Protein AF-A0A951RG86-F1 (afdb_monomer_lite)

Secondary structure (DSSP, 8-state):
--GGGG---SHHHHHHHHHT-SSTTSTTHHHHHHHHHHHHHHHHHHHHHHHHHHHHHHHHHHHHHHHTSHHHHHS-HHHHHHHHHHHHHHHHHHHH---HHHHHHHHHHHHHHHHHHHHHHHHHTSPP------S------PPPPPEEEEGGG-------SS--SHHHHHHHHHHHHHHHHHHHHTTEEEE-

Structure (mmCIF, N/CA/C/O backbone):
data_AF-A0A951RG86-F1
#
_entry.id   AF-A0A951RG86-F1
#
loop_
_atom_site.group_PDB
_atom_site.id
_atom_site.type_symbol
_atom_site.label_atom_id
_atom_site.label_alt_id
_atom_site.label_comp_id
_atom_site.label_asym_id
_atom_site.label_entity_id
_atom_site.label_seq_id
_atom_site.pdbx_PDB_ins_code
_atom_site.Cartn_x
_atom_site.Cartn_y
_atom_site.Cartn_z
_atom_site.occupancy
_atom_site.B_iso_or_equiv
_atom_site.auth_seq_id
_atom_site.auth_comp_id
_atom_site.auth_asym_id
_atom_site.auth_atom_id
_atom_site.pdbx_PDB_model_num
ATOM 1 N N . GLN A 1 1 ? 9.372 -12.843 -9.596 1.00 61.00 1 GLN A N 1
ATOM 2 C CA . GLN A 1 1 ? 8.905 -11.993 -10.709 1.00 61.00 1 GLN A CA 1
ATOM 3 C C . GLN A 1 1 ? 10.055 -11.119 -11.160 1.00 61.00 1 GLN A C 1
ATOM 5 O O . GLN A 1 1 ? 10.838 -10.700 -10.307 1.00 61.00 1 GLN A O 1
ATOM 10 N N . SER A 1 2 ? 10.208 -10.929 -12.469 1.00 86.31 2 SER A N 1
ATOM 11 C CA . SER A 1 2 ? 11.299 -10.129 -13.030 1.00 86.31 2 SER A CA 1
ATOM 12 C C . SER A 1 2 ? 10.926 -8.648 -13.036 1.00 86.31 2 SER A C 1
ATOM 14 O O . SER A 1 2 ? 9.793 -8.303 -13.353 1.00 86.31 2 SER A O 1
ATOM 16 N N . ASN A 1 3 ? 11.877 -7.754 -12.748 1.00 89.69 3 ASN A N 1
ATOM 17 C CA . ASN A 1 3 ? 11.640 -6.312 -12.897 1.00 89.69 3 ASN A CA 1
ATOM 18 C C . ASN A 1 3 ? 11.375 -5.907 -14.350 1.00 89.69 3 ASN A C 1
ATOM 20 O O . ASN A 1 3 ? 10.713 -4.907 -14.602 1.00 89.69 3 ASN A O 1
ATOM 24 N N . LEU A 1 4 ? 11.880 -6.705 -15.290 1.00 86.94 4 LEU A N 1
ATOM 25 C CA . LEU A 1 4 ? 11.766 -6.460 -16.722 1.00 86.94 4 LEU A CA 1
ATOM 26 C C . LEU A 1 4 ? 10.311 -6.502 -17.209 1.00 86.94 4 LEU A C 1
ATOM 28 O O . LEU A 1 4 ? 9.999 -5.891 -18.220 1.00 86.94 4 LEU A O 1
ATOM 32 N N . GLU A 1 5 ? 9.412 -7.166 -16.474 1.00 87.50 5 GLU A N 1
ATOM 33 C CA . GLU A 1 5 ? 7.970 -7.193 -16.765 1.00 87.50 5 GLU A CA 1
ATOM 34 C C . GLU A 1 5 ? 7.300 -5.817 -16.578 1.00 87.50 5 GLU A C 1
ATOM 36 O O . GLU A 1 5 ? 6.198 -5.597 -17.074 1.00 87.50 5 GLU A O 1
ATOM 41 N N . TYR A 1 6 ? 7.951 -4.893 -15.862 1.00 85.75 6 TYR A N 1
ATOM 42 C CA . TYR A 1 6 ? 7.412 -3.568 -15.542 1.00 85.75 6 TYR A CA 1
ATOM 43 C C . TYR A 1 6 ? 7.962 -2.446 -16.425 1.00 85.75 6 TYR A C 1
ATOM 45 O O . TYR A 1 6 ? 7.511 -1.310 -16.292 1.00 85.75 6 TYR A O 1
ATOM 53 N N . VAL A 1 7 ? 8.910 -2.746 -17.316 1.00 85.06 7 VAL A N 1
ATOM 54 C CA . VAL A 1 7 ? 9.490 -1.758 -18.230 1.00 85.06 7 VAL A CA 1
ATOM 55 C C . VAL A 1 7 ? 8.800 -1.854 -19.584 1.00 85.06 7 VAL A C 1
ATOM 57 O O . VAL A 1 7 ? 8.705 -2.931 -20.170 1.00 85.06 7 VAL A O 1
ATOM 60 N N . GLN A 1 8 ? 8.298 -0.724 -20.079 1.00 71.00 8 GLN A N 1
ATOM 61 C CA . GLN A 1 8 ? 7.670 -0.624 -21.395 1.00 71.00 8 GLN A CA 1
ATOM 62 C C . GLN A 1 8 ? 8.699 -0.076 -22.381 1.00 71.00 8 GLN A C 1
ATOM 64 O O . GLN A 1 8 ? 8.874 1.134 -22.486 1.00 71.00 8 GLN A O 1
ATOM 69 N N . GLY A 1 9 ? 9.398 -0.975 -23.069 1.00 73.44 9 GLY A N 1
ATOM 70 C CA . GLY A 1 9 ? 10.524 -0.599 -23.911 1.00 73.44 9 GLY A CA 1
ATOM 71 C C . GLY A 1 9 ? 10.857 -1.628 -24.990 1.00 73.44 9 GLY A C 1
ATOM 72 O O . GLY A 1 9 ? 10.585 -2.823 -24.848 1.00 73.44 9 GLY A O 1
ATOM 73 N N . GLU A 1 10 ? 11.446 -1.157 -26.090 1.00 79.31 10 GLU A N 1
ATOM 74 C CA . GLU A 1 10 ? 11.949 -2.008 -27.179 1.00 79.31 10 GLU A CA 1
ATOM 75 C C . GLU A 1 10 ? 13.354 -2.559 -26.861 1.00 79.31 10 GLU A C 1
ATOM 77 O O . GLU A 1 10 ? 13.852 -3.438 -27.556 1.00 79.31 10 GLU A O 1
ATOM 82 N N . GLU A 1 11 ? 13.993 -2.096 -25.785 1.00 82.88 11 GLU A N 1
ATOM 83 C CA . GLU A 1 11 ? 15.340 -2.471 -25.344 1.00 82.88 11 GLU A CA 1
ATOM 84 C C . GLU A 1 11 ? 15.449 -3.983 -25.131 1.00 82.88 11 GLU A C 1
ATOM 86 O O . GLU A 1 11 ? 16.425 -4.606 -25.547 1.00 82.88 11 GLU A O 1
ATOM 91 N N . LEU A 1 12 ? 14.412 -4.600 -24.556 1.00 83.12 12 LEU A N 1
ATOM 92 C CA . LEU A 1 12 ? 14.344 -6.053 -24.400 1.00 83.12 12 LEU A CA 1
ATOM 93 C C . LEU A 1 12 ? 14.317 -6.780 -25.746 1.00 83.12 12 LEU A C 1
ATOM 95 O O . LEU A 1 12 ? 14.944 -7.831 -25.875 1.00 83.12 12 LEU A O 1
ATOM 99 N N . LYS A 1 13 ? 13.634 -6.223 -26.751 1.00 84.00 13 LYS A N 1
ATOM 100 C CA . LYS A 1 13 ? 13.609 -6.793 -28.102 1.00 84.00 13 LYS A CA 1
ATOM 101 C C . LYS A 1 13 ? 14.970 -6.647 -28.773 1.00 84.00 13 LYS A C 1
ATOM 103 O O . LYS A 1 13 ? 15.469 -7.635 -29.293 1.00 84.00 13 LYS A O 1
ATOM 108 N N . ILE A 1 14 ? 15.621 -5.486 -28.659 1.00 83.25 14 ILE A N 1
ATOM 109 C CA . ILE A 1 14 ? 16.984 -5.262 -29.177 1.00 83.25 14 ILE A CA 1
ATOM 110 C C . ILE A 1 14 ? 17.962 -6.286 -28.578 1.00 83.25 14 ILE A C 1
ATOM 112 O O . ILE A 1 14 ? 18.751 -6.900 -29.295 1.00 83.25 14 ILE A O 1
ATOM 116 N N . LEU A 1 15 ? 17.888 -6.531 -27.266 1.00 85.56 15 LEU A N 1
ATOM 117 C CA . LEU A 1 15 ? 18.735 -7.523 -26.599 1.00 85.56 15 LEU A CA 1
ATOM 118 C C . LEU A 1 15 ? 18.416 -8.965 -27.036 1.00 85.56 15 LEU A C 1
ATOM 120 O O . LEU A 1 15 ? 19.336 -9.766 -27.223 1.00 85.56 15 LEU A O 1
ATOM 124 N N . GLN A 1 16 ? 17.139 -9.301 -27.244 1.00 85.25 16 GLN A N 1
ATOM 125 C CA . GLN A 1 16 ? 16.724 -10.606 -27.777 1.00 85.25 16 GLN A CA 1
ATOM 126 C C . GLN A 1 16 ? 17.180 -10.816 -29.228 1.00 85.25 16 GLN A C 1
ATOM 128 O O . GLN A 1 16 ? 17.627 -11.908 -29.582 1.00 85.25 16 GLN A O 1
ATOM 133 N N . GLU A 1 17 ? 17.106 -9.786 -30.068 1.00 86.19 17 GLU A N 1
ATOM 134 C CA . GLU A 1 17 ? 17.572 -9.822 -31.457 1.00 86.19 17 GLU A CA 1
ATOM 135 C C . GLU A 1 17 ? 19.081 -10.061 -31.533 1.00 86.19 17 GLU A C 1
ATOM 137 O O . GLU A 1 17 ? 19.531 -10.900 -32.312 1.00 86.19 17 GLU A O 1
ATOM 142 N N . VAL A 1 18 ? 19.861 -9.401 -30.671 1.00 87.94 18 VAL A N 1
ATOM 143 C CA . VAL A 1 18 ? 21.318 -9.592 -30.580 1.00 87.94 18 VAL A CA 1
ATOM 144 C C . VAL A 1 18 ? 21.665 -11.015 -30.138 1.00 87.94 18 VAL A C 1
ATOM 146 O O . VAL A 1 18 ? 22.561 -11.625 -30.719 1.00 87.94 18 VAL A O 1
ATOM 149 N N . TYR A 1 19 ? 20.947 -11.564 -29.152 1.00 85.75 19 TYR A N 1
ATOM 150 C CA . TYR A 1 19 ? 21.149 -12.938 -28.676 1.00 85.75 19 TYR A CA 1
ATOM 151 C C . TYR A 1 19 ? 20.902 -13.983 -29.775 1.00 85.75 19 TYR A C 1
ATOM 153 O O . TYR A 1 19 ? 21.623 -14.975 -29.864 1.00 85.75 19 TYR A O 1
ATOM 161 N N . ASN A 1 20 ? 19.917 -13.735 -30.641 1.00 88.75 20 ASN A N 1
ATOM 162 C CA . ASN A 1 20 ? 19.557 -14.621 -31.749 1.00 88.75 20 ASN A CA 1
ATOM 163 C C . ASN A 1 20 ? 20.353 -14.348 -33.042 1.00 88.75 20 ASN A C 1
ATOM 165 O O . ASN A 1 20 ? 20.178 -15.061 -34.033 1.00 88.75 20 ASN A O 1
ATOM 169 N N . HIS A 1 21 ? 21.215 -13.324 -33.071 1.00 87.50 21 HIS A N 1
ATOM 170 C CA . HIS A 1 21 ? 21.919 -12.923 -34.285 1.00 87.50 21 HIS A CA 1
ATOM 171 C C . HIS A 1 21 ? 23.086 -13.883 -34.604 1.00 87.50 21 HIS A C 1
ATOM 173 O O . HIS A 1 21 ? 23.929 -14.130 -33.744 1.00 87.50 21 HIS A O 1
ATOM 179 N N . PRO A 1 22 ? 23.235 -14.379 -35.851 1.00 84.94 22 PRO A N 1
ATOM 180 C CA . PRO A 1 22 ? 24.278 -15.352 -36.208 1.00 84.94 22 PRO A CA 1
ATOM 181 C C . PRO A 1 22 ? 25.705 -14.775 -36.204 1.00 84.94 22 PRO A C 1
ATOM 183 O O . PRO A 1 22 ? 26.681 -15.524 -36.167 1.00 84.94 22 PRO A O 1
ATOM 186 N N . LYS A 1 23 ? 25.851 -13.445 -36.269 1.00 87.69 23 LYS A N 1
ATOM 187 C CA . LYS A 1 23 ? 27.138 -12.727 -36.180 1.00 87.69 23 LYS A CA 1
ATOM 188 C C . LYS A 1 23 ? 27.004 -11.518 -35.250 1.00 87.69 23 LYS A C 1
ATOM 190 O O . LYS A 1 23 ? 26.956 -10.391 -35.730 1.00 87.69 23 LYS A O 1
ATOM 195 N N . PRO A 1 24 ? 26.854 -11.705 -33.932 1.00 81.56 24 PRO A N 1
ATOM 196 C CA . PRO A 1 24 ? 26.487 -10.609 -33.033 1.00 81.56 24 PRO A CA 1
ATOM 197 C C . PRO A 1 24 ? 27.572 -9.523 -32.964 1.00 81.56 24 PRO A C 1
ATOM 199 O O . PRO A 1 24 ? 27.259 -8.365 -32.740 1.00 81.56 24 PRO A O 1
ATOM 202 N N . TYR A 1 25 ? 28.831 -9.865 -33.257 1.00 84.00 25 TYR A N 1
ATOM 203 C CA . TYR A 1 25 ? 29.978 -8.948 -33.260 1.00 84.00 25 TYR A CA 1
ATOM 204 C C . TYR A 1 25 ? 30.167 -8.136 -34.552 1.00 84.00 25 TYR A C 1
ATOM 206 O O . TYR A 1 25 ? 31.143 -7.396 -34.663 1.00 84.00 25 TYR A O 1
ATOM 214 N N . SER A 1 26 ? 29.293 -8.277 -35.553 1.00 84.06 26 SER A N 1
ATOM 215 C CA . SER A 1 26 ? 29.429 -7.516 -36.800 1.00 84.06 26 SER A CA 1
ATOM 216 C C . SER A 1 26 ? 28.787 -6.134 -36.705 1.00 84.06 26 SER A C 1
ATOM 218 O O . SER A 1 26 ? 27.651 -6.005 -36.253 1.00 84.06 26 SER A O 1
ATOM 220 N N . GLY A 1 27 ? 29.470 -5.112 -37.223 1.00 86.88 27 GLY A N 1
ATOM 221 C CA . GLY A 1 27 ? 28.906 -3.768 -37.348 1.00 86.88 27 GLY A CA 1
ATOM 222 C C . GLY A 1 27 ? 28.624 -3.114 -35.995 1.00 86.88 27 GLY A C 1
ATOM 223 O O . GLY A 1 27 ? 29.455 -3.159 -35.091 1.00 86.88 27 GLY A O 1
ATOM 224 N N . THR A 1 28 ? 27.459 -2.478 -35.863 1.00 86.75 28 THR A N 1
ATOM 225 C CA . THR A 1 28 ? 27.070 -1.723 -34.660 1.00 86.75 28 THR A CA 1
ATOM 226 C C . THR A 1 28 ? 26.276 -2.547 -33.648 1.00 86.75 28 THR A C 1
ATOM 228 O O . THR A 1 28 ? 25.981 -2.038 -32.574 1.00 86.75 28 THR A O 1
ATOM 231 N N . ILE A 1 29 ? 25.999 -3.825 -33.931 1.00 87.19 29 ILE A N 1
ATOM 232 C CA . ILE A 1 29 ? 25.076 -4.678 -33.163 1.00 87.19 29 ILE A CA 1
ATOM 233 C C . ILE A 1 29 ? 25.428 -4.714 -31.666 1.00 87.19 29 ILE A C 1
ATOM 235 O O . ILE A 1 29 ? 24.584 -4.394 -30.837 1.00 87.19 29 ILE A O 1
ATOM 239 N N . ILE A 1 30 ? 26.681 -5.015 -31.294 1.00 88.50 30 ILE A N 1
ATOM 240 C CA . ILE A 1 30 ? 27.108 -5.012 -29.876 1.00 88.50 30 ILE A CA 1
ATOM 241 C C . ILE A 1 30 ? 27.048 -3.617 -29.246 1.00 88.50 30 ILE A C 1
ATOM 243 O O . ILE A 1 30 ? 26.738 -3.485 -28.064 1.00 88.50 30 ILE A O 1
ATOM 247 N N . ARG A 1 31 ? 27.365 -2.566 -30.008 1.00 89.25 31 ARG A N 1
ATOM 248 C CA . ARG A 1 31 ? 27.340 -1.190 -29.498 1.00 89.25 31 ARG A CA 1
ATOM 249 C C . ARG A 1 31 ? 25.907 -0.762 -29.184 1.00 89.25 31 ARG A C 1
ATOM 251 O O . ARG A 1 31 ? 25.667 -0.185 -28.129 1.00 89.25 31 ARG A O 1
ATOM 258 N N . ASP A 1 32 ? 24.980 -1.072 -30.080 1.00 88.12 32 ASP A N 1
ATOM 259 C CA . ASP A 1 32 ? 23.570 -0.728 -29.939 1.00 88.12 32 ASP A CA 1
ATOM 260 C C . ASP A 1 32 ? 22.919 -1.601 -28.843 1.00 88.12 32 ASP A C 1
ATOM 262 O O . ASP A 1 32 ? 22.154 -1.092 -28.027 1.00 88.12 32 ASP A O 1
ATOM 266 N N . ALA A 1 33 ? 23.333 -2.871 -28.711 1.00 88.81 33 ALA A N 1
ATOM 267 C CA . ALA A 1 33 ? 22.971 -3.737 -27.584 1.00 88.81 33 ALA A CA 1
ATOM 268 C C . ALA A 1 33 ? 23.439 -3.175 -26.235 1.00 88.81 33 ALA A C 1
ATOM 270 O O . ALA A 1 33 ? 22.683 -3.182 -25.267 1.00 88.81 33 ALA A O 1
ATOM 271 N N . LYS A 1 34 ? 24.674 -2.661 -26.164 1.00 90.06 34 LYS A N 1
ATOM 272 C CA . LYS A 1 34 ? 25.191 -2.015 -24.954 1.00 90.06 34 LYS A CA 1
ATOM 273 C C . LYS A 1 34 ? 24.368 -0.780 -24.595 1.00 90.06 34 LYS A C 1
ATOM 275 O O . LYS A 1 34 ? 23.964 -0.646 -23.449 1.00 90.06 34 LYS A O 1
ATOM 280 N N . ALA A 1 35 ? 24.071 0.075 -25.572 1.00 91.31 35 ALA A N 1
ATOM 281 C CA . ALA A 1 35 ? 23.229 1.245 -25.344 1.00 91.31 35 ALA A CA 1
ATOM 282 C C . ALA A 1 35 ? 21.820 0.857 -24.854 1.00 91.31 35 ALA A C 1
ATOM 284 O O . ALA A 1 35 ? 21.296 1.489 -23.939 1.00 91.31 35 ALA A O 1
ATOM 285 N N . ALA A 1 36 ? 21.227 -0.203 -25.416 1.00 89.94 36 ALA A N 1
ATOM 286 C CA . ALA A 1 36 ? 19.941 -0.734 -24.967 1.00 89.94 36 ALA A CA 1
ATOM 287 C C . ALA A 1 36 ? 20.009 -1.302 -23.538 1.00 89.94 36 ALA A C 1
ATOM 289 O O . ALA A 1 36 ? 19.104 -1.055 -22.746 1.00 89.94 36 ALA A O 1
ATOM 290 N N . MET A 1 37 ? 21.085 -2.013 -23.183 1.00 90.44 37 MET A N 1
ATOM 291 C CA . MET A 1 37 ? 21.311 -2.517 -21.825 1.00 90.44 37 MET A CA 1
ATOM 292 C C . MET A 1 37 ? 21.461 -1.376 -20.813 1.00 90.44 37 MET A C 1
ATOM 294 O O . MET A 1 37 ? 20.776 -1.393 -19.795 1.00 90.44 37 MET A O 1
ATOM 298 N N . ASP A 1 38 ? 22.304 -0.382 -21.108 1.00 92.50 38 ASP A N 1
ATOM 299 C CA . ASP A 1 38 ? 22.541 0.772 -20.231 1.00 92.50 38 ASP A CA 1
ATOM 300 C C . ASP A 1 38 ? 21.233 1.559 -20.004 1.00 92.50 38 ASP A C 1
ATOM 302 O O . ASP A 1 38 ? 20.917 1.968 -18.883 1.00 92.50 38 ASP A O 1
ATOM 306 N N . LYS A 1 39 ? 20.426 1.729 -21.062 1.00 91.81 39 LYS A N 1
ATOM 307 C CA . LYS A 1 39 ? 19.115 2.382 -20.976 1.00 91.81 39 LYS A CA 1
ATOM 308 C C . LYS A 1 39 ? 18.127 1.574 -20.130 1.00 91.81 39 LYS A C 1
ATOM 310 O O . LYS A 1 39 ? 17.521 2.130 -19.217 1.00 91.81 39 LYS A O 1
ATOM 315 N N . LEU A 1 40 ? 18.007 0.273 -20.392 1.00 91.50 40 LEU A N 1
ATOM 316 C CA . LEU A 1 40 ? 17.125 -0.624 -19.647 1.00 91.50 40 LEU A CA 1
ATOM 317 C C . LEU A 1 40 ? 17.498 -0.677 -18.159 1.00 91.50 40 LEU A C 1
ATOM 319 O O . LEU A 1 40 ? 16.619 -0.648 -17.302 1.00 91.50 40 LEU A O 1
ATOM 323 N N . GLU A 1 41 ? 18.792 -0.723 -17.836 1.00 91.44 41 GLU A N 1
ATOM 324 C CA . GLU A 1 41 ? 19.270 -0.661 -16.454 1.00 91.44 41 GLU A CA 1
ATOM 325 C C . GLU A 1 41 ? 18.831 0.641 -15.780 1.00 91.44 41 GLU A C 1
ATOM 327 O O . GLU A 1 41 ? 18.265 0.608 -14.684 1.00 91.44 41 GLU A O 1
ATOM 332 N N . SER A 1 42 ? 19.020 1.780 -16.452 1.00 93.31 42 SER A N 1
ATOM 333 C CA . SER A 1 42 ? 18.609 3.077 -15.917 1.00 93.31 42 SER A CA 1
ATOM 334 C C . SER A 1 42 ? 17.097 3.170 -15.688 1.00 93.31 42 SER A C 1
ATOM 336 O O . SER A 1 42 ? 16.677 3.731 -14.675 1.00 93.31 42 SER A O 1
ATOM 338 N N . GLU A 1 43 ? 16.277 2.637 -16.595 1.00 93.00 43 GLU A N 1
ATOM 339 C CA . GLU A 1 43 ? 14.815 2.627 -16.462 1.00 93.00 43 GLU A CA 1
ATOM 340 C C . GLU A 1 43 ? 14.355 1.731 -15.309 1.00 93.00 43 GLU A C 1
ATOM 342 O O . GLU A 1 43 ? 13.542 2.150 -14.483 1.00 93.00 43 GLU A O 1
ATOM 347 N N . VAL A 1 44 ? 14.916 0.521 -15.198 1.00 93.88 44 VAL A N 1
ATOM 348 C CA . VAL A 1 44 ? 14.614 -0.396 -14.090 1.00 93.88 44 VAL A CA 1
ATOM 349 C C . VAL A 1 44 ? 14.979 0.238 -12.750 1.00 93.88 44 VAL A C 1
ATOM 351 O O . VAL A 1 44 ? 14.181 0.183 -11.815 1.00 93.88 44 VAL A O 1
ATOM 354 N N . LEU A 1 45 ? 16.167 0.839 -12.638 1.00 94.88 45 LEU A N 1
ATOM 355 C CA . LEU A 1 45 ? 16.601 1.502 -11.407 1.00 94.88 45 LEU A CA 1
ATOM 356 C C . LEU A 1 45 ? 15.703 2.695 -11.062 1.00 94.88 45 LEU A C 1
ATOM 358 O O . LEU A 1 45 ? 15.314 2.832 -9.903 1.00 94.88 45 LEU A O 1
ATOM 362 N N . GLY A 1 46 ? 15.323 3.504 -12.054 1.00 95.25 46 GLY A N 1
ATOM 363 C CA . GLY A 1 46 ? 14.388 4.614 -11.865 1.00 95.25 46 GLY A CA 1
ATOM 364 C C . GLY A 1 46 ? 13.039 4.153 -11.310 1.00 95.25 46 GLY A C 1
ATOM 365 O O . GLY A 1 46 ? 12.582 4.674 -10.295 1.00 95.25 46 GLY A O 1
ATOM 366 N N . LEU A 1 47 ? 12.448 3.115 -11.910 1.00 95.62 47 LEU A N 1
ATOM 367 C CA . LEU A 1 47 ? 11.176 2.543 -11.456 1.00 95.62 47 LEU A CA 1
ATOM 368 C C . LEU A 1 47 ? 11.265 1.929 -10.053 1.00 95.62 47 LEU A C 1
ATOM 370 O O . LEU A 1 47 ? 10.318 2.029 -9.274 1.00 95.62 47 LEU A O 1
ATOM 374 N N . ILE A 1 48 ? 12.389 1.293 -9.705 1.00 96.31 48 ILE A N 1
ATOM 375 C CA . ILE A 1 48 ? 12.606 0.778 -8.345 1.00 96.31 48 ILE A CA 1
ATOM 376 C C . ILE A 1 48 ? 12.575 1.926 -7.333 1.00 96.31 48 ILE A C 1
ATOM 378 O O . ILE A 1 48 ? 11.911 1.803 -6.304 1.00 96.31 48 ILE A O 1
ATOM 382 N N . GLU A 1 49 ? 13.286 3.021 -7.600 1.00 97.62 49 GLU A N 1
ATOM 383 C CA . GLU A 1 49 ? 13.347 4.158 -6.679 1.00 97.62 49 GLU A CA 1
ATOM 384 C C . GLU A 1 49 ? 12.005 4.896 -6.579 1.00 97.62 49 GLU A C 1
ATOM 386 O O . GLU A 1 49 ? 11.594 5.261 -5.476 1.00 97.62 49 GLU A O 1
ATOM 391 N N . GLU A 1 50 ? 11.267 5.027 -7.684 1.00 97.06 50 GLU A N 1
ATOM 392 C CA . GLU A 1 50 ? 9.901 5.562 -7.674 1.00 97.06 50 GLU A CA 1
ATOM 393 C C . GLU A 1 50 ? 8.966 4.705 -6.808 1.00 97.06 50 GLU A C 1
ATOM 395 O O . GLU A 1 50 ? 8.295 5.213 -5.906 1.00 97.06 50 GLU A O 1
ATOM 400 N N . GLU A 1 51 ? 8.952 3.386 -7.011 1.00 97.56 51 GLU A N 1
ATOM 401 C CA . GLU A 1 51 ? 8.091 2.497 -6.226 1.00 97.56 51 GLU A CA 1
ATOM 402 C C . GLU A 1 51 ? 8.481 2.475 -4.747 1.00 97.56 51 GLU A C 1
ATOM 404 O O . GLU A 1 51 ? 7.600 2.413 -3.883 1.00 97.56 51 GLU A O 1
ATOM 409 N N . LYS A 1 52 ? 9.781 2.568 -4.427 1.00 98.25 52 LYS A N 1
ATOM 410 C CA . LYS A 1 52 ? 10.237 2.729 -3.039 1.00 98.25 52 LYS A CA 1
ATOM 411 C C . LYS A 1 52 ? 9.691 4.011 -2.433 1.00 98.25 52 LYS A C 1
ATOM 413 O O . LYS A 1 52 ? 9.173 3.954 -1.320 1.00 98.25 52 LYS A O 1
ATOM 418 N N . ALA A 1 53 ? 9.788 5.136 -3.141 1.00 98.31 53 ALA A N 1
ATOM 419 C CA . ALA A 1 53 ? 9.285 6.417 -2.658 1.00 98.31 53 ALA A CA 1
ATOM 420 C C . ALA A 1 53 ? 7.782 6.338 -2.354 1.00 98.31 53 ALA A C 1
ATOM 422 O O . ALA A 1 53 ? 7.371 6.653 -1.238 1.00 98.31 53 ALA A O 1
ATOM 423 N N . LEU A 1 54 ? 6.986 5.796 -3.283 1.00 97.94 54 LEU A N 1
ATOM 424 C CA . LEU A 1 54 ? 5.541 5.612 -3.104 1.00 97.94 54 LEU A CA 1
ATOM 425 C C . LEU A 1 54 ? 5.200 4.694 -1.919 1.00 97.94 54 LEU A C 1
ATOM 427 O O . LEU A 1 54 ? 4.258 4.952 -1.166 1.00 97.94 54 LEU A O 1
ATOM 431 N N . ALA A 1 55 ? 5.939 3.596 -1.744 1.00 98.06 55 ALA A N 1
ATOM 432 C CA . ALA A 1 55 ? 5.721 2.674 -0.633 1.00 98.06 55 ALA A CA 1
ATOM 433 C C . ALA A 1 55 ? 6.096 3.303 0.721 1.00 98.06 55 ALA A C 1
ATOM 435 O O . ALA A 1 55 ? 5.343 3.168 1.688 1.00 98.06 55 ALA A O 1
ATOM 436 N N . LEU A 1 56 ? 7.229 4.009 0.792 1.00 98.38 56 LEU A N 1
ATOM 437 C CA . LEU A 1 56 ? 7.683 4.697 2.002 1.00 98.38 56 LEU A CA 1
ATOM 438 C C . LEU A 1 56 ? 6.728 5.823 2.396 1.00 98.38 56 LEU A C 1
ATOM 440 O O . LEU A 1 56 ? 6.307 5.871 3.550 1.00 98.38 56 LEU A O 1
ATOM 444 N N . GLU A 1 57 ? 6.314 6.656 1.441 1.00 98.25 57 GLU A N 1
ATOM 445 C CA . GLU A 1 57 ? 5.326 7.712 1.666 1.00 98.25 57 GLU A CA 1
ATOM 446 C C . GLU A 1 57 ? 4.028 7.132 2.238 1.00 98.25 57 GLU A C 1
ATOM 448 O O . GLU A 1 57 ? 3.520 7.605 3.258 1.00 98.25 57 GLU A O 1
ATOM 453 N N . LYS A 1 58 ? 3.534 6.028 1.661 1.00 97.50 58 LYS A N 1
ATOM 454 C CA . LYS A 1 58 ? 2.322 5.363 2.150 1.00 97.50 58 LYS A CA 1
ATOM 455 C C . LYS A 1 58 ? 2.459 4.863 3.591 1.00 97.50 58 LYS A C 1
ATOM 457 O O . LYS A 1 58 ? 1.503 4.963 4.373 1.00 97.50 58 LYS A O 1
ATOM 462 N N . ILE A 1 59 ? 3.617 4.306 3.948 1.00 97.94 59 ILE A N 1
ATOM 463 C CA . ILE A 1 59 ? 3.910 3.853 5.313 1.00 97.94 59 ILE A CA 1
ATOM 464 C C . ILE A 1 59 ? 3.949 5.051 6.269 1.00 97.94 59 ILE A C 1
ATOM 466 O O . ILE A 1 59 ? 3.282 5.027 7.306 1.00 97.94 59 ILE A O 1
ATOM 470 N N . GLU A 1 60 ? 4.663 6.116 5.911 1.00 98.00 60 GLU A N 1
ATOM 471 C CA . GLU A 1 60 ? 4.798 7.321 6.732 1.00 98.00 60 GLU A CA 1
ATOM 472 C C . GLU A 1 60 ? 3.456 8.015 6.965 1.00 98.00 60 GLU A C 1
ATOM 474 O O . GLU A 1 60 ? 3.120 8.360 8.100 1.00 98.00 60 GLU A O 1
ATOM 479 N N . GLU A 1 61 ? 2.642 8.172 5.921 1.00 97.06 61 GLU A N 1
ATOM 480 C CA . GLU A 1 61 ? 1.277 8.681 6.040 1.00 97.06 61 GLU A CA 1
ATOM 481 C C . GLU A 1 61 ? 0.435 7.854 7.007 1.00 97.06 61 GLU A C 1
ATOM 483 O O . GLU A 1 61 ? -0.287 8.405 7.841 1.00 97.06 61 GLU A O 1
ATOM 488 N N . SER A 1 62 ? 0.538 6.530 6.913 1.00 95.62 62 SER A N 1
ATOM 489 C CA . SER A 1 62 ? -0.210 5.610 7.764 1.00 95.62 62 SER A CA 1
ATOM 490 C C . SER A 1 62 ? 0.229 5.717 9.225 1.00 95.62 62 SER A C 1
ATOM 492 O O . SER A 1 62 ? -0.617 5.786 10.118 1.00 95.62 62 SER A O 1
ATOM 494 N N . MET A 1 63 ? 1.536 5.836 9.478 1.00 96.69 63 MET A N 1
ATOM 495 C CA . MET A 1 63 ? 2.073 6.107 10.813 1.00 96.69 63 MET A CA 1
ATOM 496 C C . MET A 1 63 ? 1.616 7.465 11.350 1.00 96.69 63 MET A C 1
ATOM 498 O O . MET A 1 63 ? 1.247 7.557 12.520 1.00 96.69 63 MET A O 1
ATOM 502 N N . ARG A 1 64 ? 1.624 8.523 10.526 1.00 96.50 64 ARG A N 1
ATOM 503 C CA . ARG A 1 64 ? 1.139 9.858 10.923 1.00 96.50 64 ARG A CA 1
ATOM 504 C C . ARG A 1 64 ? -0.328 9.808 11.339 1.00 96.50 64 ARG A C 1
ATOM 506 O O . ARG A 1 64 ? -0.666 10.304 12.412 1.00 96.50 64 ARG A O 1
ATOM 513 N N . LYS A 1 65 ? -1.179 9.157 10.540 1.00 92.50 65 LYS A N 1
ATOM 514 C CA . LYS A 1 65 ? -2.601 8.963 10.866 1.00 92.50 65 LYS A CA 1
ATOM 515 C C . LYS A 1 65 ? -2.773 8.191 12.171 1.00 92.50 65 LYS A C 1
ATOM 517 O O . LYS A 1 65 ? -3.503 8.647 13.045 1.00 92.50 65 LYS A O 1
ATOM 522 N N . LEU A 1 66 ? -2.050 7.086 12.350 1.00 91.88 66 LEU A N 1
ATOM 523 C CA . LEU A 1 66 ? -2.111 6.290 13.577 1.00 91.88 66 LEU A CA 1
ATOM 524 C C . LEU A 1 66 ? -1.711 7.106 14.818 1.00 91.88 66 LEU A C 1
ATOM 526 O O . LEU A 1 66 ? -2.428 7.093 15.816 1.00 91.88 66 LEU A O 1
ATOM 530 N N . LYS A 1 67 ? -0.622 7.881 14.731 1.00 93.50 67 LYS A N 1
ATOM 531 C CA . LYS A 1 67 ? -0.150 8.771 15.807 1.00 93.50 67 LYS A CA 1
ATOM 532 C C . LYS A 1 67 ? -1.135 9.889 16.150 1.00 93.50 67 LYS A C 1
ATOM 534 O O . LYS A 1 67 ? -1.136 10.355 17.282 1.00 93.50 67 LYS A O 1
ATOM 539 N N . SER A 1 68 ? -1.947 10.325 15.187 1.00 91.62 68 SER A N 1
ATOM 540 C CA . SER A 1 68 ? -2.959 11.369 15.397 1.00 91.62 68 SER A CA 1
ATOM 541 C C . SER A 1 68 ? -4.212 10.884 16.134 1.00 91.62 68 SER A C 1
ATOM 543 O O . SER A 1 68 ? -5.049 11.701 16.510 1.00 91.62 68 SER A O 1
ATOM 545 N N .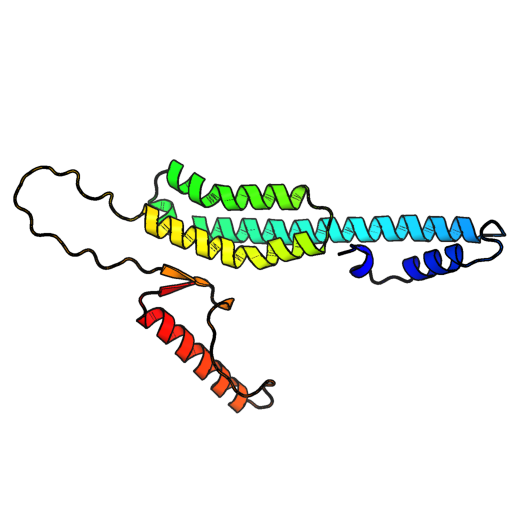 THR A 1 69 ? -4.357 9.572 16.356 1.00 87.94 69 THR A N 1
ATOM 546 C CA . THR A 1 69 ? -5.483 9.031 17.129 1.00 87.94 69 THR A CA 1
ATOM 547 C C . THR A 1 69 ? -5.335 9.361 18.614 1.00 87.94 69 THR A C 1
ATOM 549 O O . THR A 1 69 ? -4.237 9.307 19.173 1.00 87.94 69 THR A O 1
ATOM 552 N N . TYR A 1 70 ? -6.451 9.690 19.270 1.00 86.12 70 TYR A N 1
ATOM 553 C CA . TYR A 1 70 ? -6.462 10.004 20.700 1.00 86.12 70 TYR A CA 1
ATOM 554 C C . TYR A 1 70 ? -5.937 8.824 21.527 1.00 86.12 70 TYR A C 1
ATOM 556 O O . TYR A 1 70 ? -5.072 8.996 22.384 1.00 86.12 70 TYR A O 1
ATOM 564 N N . GLU A 1 71 ? -6.396 7.614 21.204 1.00 87.00 71 GLU A N 1
ATOM 565 C CA . GLU A 1 71 ? -5.974 6.356 21.814 1.00 87.00 71 GLU A CA 1
ATOM 566 C C . GLU A 1 71 ? -4.448 6.204 21.852 1.00 87.00 71 GLU A C 1
ATOM 568 O O . GLU A 1 71 ? -3.889 5.867 22.897 1.00 87.00 71 GLU A O 1
ATOM 573 N N . PHE A 1 72 ? -3.761 6.518 20.751 1.00 90.44 72 PHE A N 1
ATOM 574 C CA . PHE A 1 72 ? -2.306 6.425 20.672 1.00 90.44 72 PHE A CA 1
ATOM 575 C C . PHE A 1 72 ? -1.608 7.389 21.642 1.00 90.44 72 PHE A C 1
ATOM 577 O O . PHE A 1 72 ? -0.639 7.008 22.302 1.00 90.44 72 PHE A O 1
ATOM 584 N N . GLY A 1 73 ? -2.118 8.617 21.773 1.00 89.19 73 GLY A N 1
ATOM 585 C CA . GLY A 1 73 ? -1.578 9.630 22.685 1.00 89.19 73 GLY A CA 1
ATOM 586 C C . GLY A 1 73 ? -1.710 9.265 24.167 1.00 89.19 73 GLY A C 1
ATOM 587 O O . GLY A 1 73 ? -0.910 9.721 24.978 1.00 89.19 73 GLY A O 1
ATOM 588 N N . THR A 1 74 ? -2.676 8.413 24.521 1.00 89.50 74 THR A N 1
ATOM 589 C CA . THR A 1 74 ? -2.882 7.951 25.908 1.00 89.50 74 THR A CA 1
ATOM 590 C C . THR A 1 74 ? -1.979 6.787 26.321 1.00 89.50 74 THR A C 1
ATOM 592 O O . THR A 1 74 ? -1.881 6.471 27.507 1.00 89.50 74 THR A O 1
ATOM 595 N N . LEU A 1 75 ? -1.320 6.128 25.364 1.00 90.06 75 LEU A N 1
ATOM 596 C CA . LEU A 1 75 ? -0.442 4.994 25.638 1.00 90.06 75 LEU A CA 1
ATOM 597 C C . LEU A 1 75 ? 0.923 5.428 26.179 1.00 90.06 75 LEU A C 1
ATOM 599 O O . LEU A 1 75 ? 1.482 6.446 25.782 1.00 90.06 75 LEU A O 1
ATOM 603 N N . HIS A 1 76 ? 1.518 4.577 27.017 1.00 91.94 76 HIS A N 1
ATOM 604 C CA . HIS A 1 76 ? 2.915 4.720 27.426 1.00 91.94 76 HIS A CA 1
ATOM 605 C C . HIS A 1 76 ? 3.868 4.585 26.222 1.00 91.94 76 HIS A C 1
ATOM 607 O O . HIS A 1 76 ? 3.600 3.806 25.303 1.00 91.94 76 HIS A O 1
ATOM 613 N N . HIS A 1 77 ? 5.020 5.262 26.257 1.00 91.12 77 HIS A N 1
ATOM 614 C CA . HIS A 1 77 ? 5.998 5.268 25.160 1.00 91.12 77 HIS A CA 1
ATOM 615 C C . HIS A 1 77 ? 6.409 3.868 24.685 1.00 91.12 77 HIS A C 1
ATOM 617 O O . HIS A 1 77 ? 6.397 3.595 23.492 1.00 91.12 77 HIS A O 1
ATOM 623 N N . SER A 1 78 ? 6.655 2.928 25.599 1.00 91.75 78 SER A N 1
ATOM 624 C CA . SER A 1 78 ? 6.991 1.545 25.220 1.00 91.75 78 SER A CA 1
ATOM 625 C C . SER A 1 78 ? 5.879 0.831 24.433 1.00 91.75 78 SER A C 1
ATOM 627 O O . SER A 1 78 ? 6.165 -0.033 23.604 1.00 91.75 78 SER A O 1
ATOM 629 N N . SER A 1 79 ? 4.611 1.175 24.672 1.00 92.12 79 SER A N 1
ATOM 630 C CA . SER A 1 79 ? 3.466 0.672 23.905 1.00 92.12 79 SER A CA 1
ATOM 631 C C . SER A 1 79 ? 3.357 1.368 22.548 1.00 92.12 79 SER A C 1
ATOM 633 O O . SER A 1 79 ? 3.104 0.703 21.546 1.00 92.12 79 SER A O 1
ATOM 635 N N . GLN A 1 80 ? 3.617 2.677 22.496 1.00 93.50 80 GLN A N 1
ATOM 636 C CA . GLN A 1 80 ? 3.716 3.428 21.242 1.00 93.50 80 GLN A CA 1
ATOM 637 C C . GLN A 1 80 ? 4.819 2.852 20.337 1.00 93.50 80 GLN A C 1
ATOM 639 O O . GLN A 1 80 ? 4.570 2.577 19.165 1.00 93.50 80 GLN A O 1
ATOM 644 N N . ASP A 1 81 ? 6.001 2.564 20.883 1.00 94.81 81 ASP A N 1
ATOM 645 C CA . ASP A 1 81 ? 7.118 1.969 20.141 1.00 94.81 81 ASP A CA 1
ATOM 646 C C . ASP A 1 81 ? 6.782 0.574 19.609 1.00 94.81 81 ASP A C 1
ATOM 648 O O . ASP A 1 81 ? 7.103 0.248 18.464 1.00 94.81 81 ASP A O 1
ATOM 652 N N . LYS A 1 82 ? 6.083 -0.250 20.403 1.00 94.69 82 LYS A N 1
ATOM 653 C CA . LYS A 1 82 ? 5.602 -1.569 19.959 1.00 94.69 82 LYS A CA 1
ATOM 654 C C . LYS A 1 82 ? 4.667 -1.465 18.757 1.00 94.69 82 LYS A C 1
ATOM 656 O O . LYS A 1 82 ? 4.792 -2.271 17.842 1.00 94.69 82 LYS A O 1
ATOM 661 N N . ILE A 1 83 ? 3.774 -0.478 18.756 1.00 95.75 83 ILE A N 1
ATOM 662 C CA . ILE A 1 83 ? 2.823 -0.223 17.667 1.00 95.75 83 ILE A CA 1
ATOM 663 C C . ILE A 1 83 ? 3.542 0.282 16.405 1.00 95.75 83 ILE A C 1
ATOM 665 O O . ILE A 1 83 ? 3.171 -0.070 15.287 1.00 95.75 83 ILE A O 1
ATOM 669 N N . LEU A 1 84 ? 4.584 1.105 16.558 1.00 97.00 84 LEU A N 1
ATOM 670 C CA . LEU A 1 84 ? 5.308 1.695 15.426 1.00 97.00 84 LEU A CA 1
ATOM 671 C C . LEU A 1 84 ? 6.406 0.786 14.854 1.00 97.00 84 LEU A C 1
ATOM 673 O O . LEU A 1 84 ? 6.727 0.891 13.671 1.00 97.00 84 LEU A O 1
ATOM 677 N N . SER A 1 85 ? 6.973 -0.115 15.660 1.00 97.50 85 SER A N 1
ATOM 678 C CA . SER A 1 85 ? 8.084 -0.989 15.259 1.00 97.50 85 SER A CA 1
ATOM 679 C C . SER A 1 85 ? 7.806 -1.805 13.985 1.00 97.50 85 SER A C 1
ATOM 681 O O . SER A 1 85 ? 8.695 -1.867 13.133 1.00 97.50 85 SER A O 1
ATOM 683 N N . PRO A 1 86 ? 6.608 -2.390 13.777 1.00 97.88 86 PRO A N 1
ATOM 684 C CA . PRO A 1 86 ? 6.284 -3.079 12.530 1.00 97.88 86 PRO A CA 1
ATOM 685 C C . PRO A 1 86 ? 6.385 -2.187 11.288 1.00 97.88 86 PRO A C 1
ATOM 687 O O . PRO A 1 86 ? 6.939 -2.622 10.284 1.00 97.88 86 PRO A O 1
ATOM 690 N N . PHE A 1 87 ? 5.940 -0.929 11.362 1.00 98.00 87 PHE A N 1
ATOM 691 C CA . PHE A 1 87 ? 6.064 0.012 10.244 1.00 98.00 87 PHE A CA 1
ATOM 692 C C . PHE A 1 87 ? 7.523 0.349 9.943 1.00 98.00 87 PHE A C 1
ATOM 694 O O . PHE A 1 87 ? 7.932 0.307 8.787 1.00 98.00 87 PHE A O 1
ATOM 701 N N . LEU A 1 88 ? 8.330 0.609 10.977 1.00 97.69 88 LEU A N 1
ATOM 702 C CA . LEU A 1 88 ? 9.761 0.882 10.811 1.00 97.69 88 LEU A CA 1
ATOM 703 C C . LEU A 1 88 ? 10.490 -0.301 10.157 1.00 97.69 88 LEU A C 1
ATOM 705 O O . LEU A 1 88 ? 11.330 -0.106 9.284 1.00 97.69 88 LEU A O 1
ATOM 709 N N . LYS A 1 89 ? 10.131 -1.537 10.526 1.00 97.50 89 LYS A N 1
ATOM 710 C CA . LYS A 1 89 ? 10.669 -2.746 9.885 1.00 97.50 89 LYS A CA 1
ATOM 711 C C . LYS A 1 89 ? 10.283 -2.834 8.410 1.00 97.50 89 LYS A C 1
ATOM 713 O O . LYS A 1 89 ? 11.130 -3.195 7.600 1.00 97.50 89 LYS A O 1
ATOM 718 N N . GLU A 1 90 ? 9.040 -2.513 8.053 1.00 97.25 90 GLU A N 1
ATOM 719 C CA . GLU A 1 90 ? 8.623 -2.484 6.646 1.00 97.25 90 GLU A CA 1
ATOM 720 C C . GLU A 1 90 ? 9.347 -1.390 5.851 1.00 97.25 90 GLU A C 1
ATOM 722 O O . GLU A 1 90 ? 9.788 -1.655 4.735 1.00 97.25 90 GLU A O 1
ATOM 727 N N . MET A 1 91 ? 9.583 -0.207 6.430 1.00 97.88 91 MET A N 1
ATOM 728 C CA . MET A 1 91 ? 10.384 0.837 5.773 1.00 97.88 91 MET A CA 1
ATOM 729 C C . MET A 1 91 ? 11.802 0.352 5.454 1.00 97.88 91 MET A C 1
ATOM 731 O O . MET A 1 91 ? 12.281 0.538 4.336 1.00 97.88 91 MET A O 1
ATOM 735 N N . GLU A 1 92 ? 12.471 -0.306 6.403 1.00 97.62 92 GLU A N 1
ATOM 736 C CA . GLU A 1 92 ? 13.814 -0.851 6.173 1.00 97.62 92 GLU A CA 1
ATOM 737 C C . GLU A 1 92 ? 13.818 -1.954 5.107 1.00 97.62 92 GLU A C 1
ATOM 739 O O . GLU A 1 92 ? 14.702 -1.979 4.248 1.00 97.62 92 GLU A O 1
ATOM 744 N N . LYS A 1 93 ? 12.793 -2.817 5.087 1.00 95.81 93 LYS A N 1
ATOM 745 C CA . LYS A 1 93 ? 12.629 -3.817 4.022 1.00 95.81 93 LYS A CA 1
ATOM 746 C C . LYS A 1 93 ? 12.465 -3.167 2.650 1.00 95.81 93 LYS A C 1
ATOM 748 O O . LYS A 1 93 ? 13.093 -3.627 1.700 1.00 95.81 93 LYS A O 1
ATOM 753 N N . VAL A 1 94 ? 11.659 -2.108 2.534 1.00 97.56 94 VAL A N 1
ATOM 754 C CA . VAL A 1 94 ? 11.449 -1.384 1.267 1.00 97.56 94 VAL A CA 1
ATOM 755 C C . VAL A 1 94 ? 12.751 -0.761 0.772 1.00 97.56 94 VAL A C 1
ATOM 757 O O . VAL A 1 94 ? 13.105 -0.943 -0.392 1.00 97.56 94 VAL A O 1
ATOM 760 N N . LYS A 1 95 ? 13.517 -0.101 1.651 1.00 96.50 95 LYS A N 1
ATOM 761 C CA . LYS A 1 95 ? 14.803 0.525 1.285 1.00 96.50 95 LYS A CA 1
ATOM 762 C C . LYS A 1 95 ? 15.795 -0.472 0.680 1.00 96.50 95 LYS A C 1
ATOM 764 O O . LYS A 1 95 ? 16.512 -0.136 -0.262 1.00 96.50 95 LYS A O 1
ATOM 769 N N . GLN A 1 96 ? 15.818 -1.700 1.198 1.00 96.00 96 GLN A N 1
ATOM 770 C CA . GLN A 1 96 ? 16.723 -2.767 0.757 1.00 96.00 96 GLN A CA 1
ATOM 771 C C . GLN A 1 96 ? 16.183 -3.579 -0.431 1.00 96.00 96 GLN A C 1
ATOM 773 O O . GLN A 1 96 ? 16.918 -4.369 -1.028 1.00 96.00 96 GLN A O 1
ATOM 778 N N . GLN A 1 97 ? 14.910 -3.406 -0.787 1.00 95.06 97 GLN A N 1
ATOM 779 C CA . GLN A 1 97 ? 14.264 -4.189 -1.830 1.00 95.06 97 GLN A CA 1
ATOM 780 C C . GLN A 1 97 ? 14.715 -3.748 -3.227 1.00 95.06 97 GLN A C 1
ATOM 782 O O . GLN A 1 97 ? 14.904 -2.565 -3.501 1.00 95.06 97 GLN A O 1
ATOM 787 N N . ARG A 1 98 ? 14.864 -4.720 -4.130 1.00 94.38 98 ARG A N 1
ATOM 788 C CA . ARG A 1 98 ? 15.198 -4.483 -5.544 1.00 94.38 98 ARG A CA 1
ATOM 789 C C . ARG A 1 98 ? 14.121 -4.973 -6.500 1.00 94.38 98 ARG A C 1
ATOM 791 O O . ARG A 1 98 ? 14.161 -4.611 -7.665 1.00 94.38 98 ARG A O 1
ATOM 798 N N . PHE A 1 99 ? 13.177 -5.790 -6.037 1.00 95.56 99 PHE A N 1
ATOM 799 C CA . PHE A 1 99 ? 12.098 -6.310 -6.871 1.00 95.56 99 PHE A CA 1
ATOM 800 C C . PHE A 1 99 ? 10.860 -5.414 -6.797 1.00 95.56 99 PHE A C 1
ATOM 802 O O . PHE A 1 99 ? 10.259 -5.288 -5.728 1.00 95.56 99 PHE A O 1
ATOM 809 N N . ILE A 1 100 ? 10.453 -4.852 -7.938 1.00 95.25 100 ILE A N 1
ATOM 810 C CA . ILE A 1 100 ? 9.305 -3.935 -8.067 1.00 95.25 100 ILE A CA 1
ATOM 811 C C . ILE A 1 100 ? 8.024 -4.576 -7.520 1.00 95.25 100 ILE A C 1
ATOM 813 O O . ILE A 1 100 ? 7.320 -3.970 -6.715 1.00 95.25 100 ILE A O 1
ATOM 817 N N . ALA A 1 101 ? 7.769 -5.837 -7.878 1.00 95.75 101 ALA A N 1
ATOM 818 C CA . ALA A 1 101 ? 6.623 -6.602 -7.389 1.00 95.75 101 ALA A CA 1
ATOM 819 C C . ALA A 1 101 ? 6.526 -6.620 -5.856 1.00 95.75 101 ALA A C 1
ATOM 821 O O . ALA A 1 101 ? 5.471 -6.368 -5.280 1.00 95.75 101 ALA A O 1
ATOM 822 N N . ASN A 1 102 ? 7.655 -6.875 -5.190 1.00 95.94 102 ASN A N 1
ATOM 823 C CA . ASN A 1 102 ? 7.704 -6.964 -3.736 1.00 95.94 102 ASN A CA 1
ATOM 824 C C . ASN A 1 102 ? 7.478 -5.593 -3.089 1.00 95.94 102 ASN A C 1
ATOM 826 O O . ASN A 1 102 ? 6.814 -5.513 -2.061 1.00 95.94 102 ASN A O 1
ATOM 830 N N . ILE A 1 103 ? 8.003 -4.516 -3.686 1.00 96.88 103 ILE A N 1
ATOM 831 C CA . ILE A 1 103 ? 7.787 -3.146 -3.195 1.00 96.88 103 ILE A CA 1
ATOM 832 C C . ILE A 1 103 ? 6.300 -2.782 -3.286 1.00 96.88 103 ILE A C 1
ATOM 834 O O . ILE A 1 103 ? 5.712 -2.320 -2.305 1.00 96.88 103 ILE A O 1
ATOM 838 N N . ARG A 1 104 ? 5.667 -3.064 -4.432 1.00 96.00 104 ARG A N 1
ATOM 839 C CA . ARG A 1 104 ? 4.224 -2.861 -4.631 1.00 96.00 104 ARG A CA 1
ATOM 840 C C . ARG A 1 104 ? 3.395 -3.659 -3.632 1.00 96.00 104 ARG A C 1
ATOM 842 O O . ARG A 1 104 ? 2.499 -3.100 -3.008 1.00 96.00 104 ARG A O 1
ATOM 849 N N . GLN A 1 105 ? 3.755 -4.920 -3.402 1.00 95.25 105 GLN A N 1
ATOM 850 C CA . GLN A 1 105 ? 3.066 -5.764 -2.431 1.00 95.25 105 GLN A CA 1
ATOM 851 C C . GLN A 1 105 ? 3.140 -5.192 -1.009 1.00 95.25 105 GLN A C 1
ATOM 853 O O . GLN A 1 105 ? 2.148 -5.232 -0.280 1.00 95.25 105 GLN A O 1
ATOM 858 N N . VAL A 1 106 ? 4.290 -4.636 -0.601 1.00 94.69 106 VAL A N 1
ATOM 859 C CA . VAL A 1 106 ? 4.409 -3.955 0.699 1.00 94.69 106 VAL A CA 1
ATOM 860 C C . VAL A 1 106 ? 3.456 -2.763 0.761 1.00 94.69 106 VAL A C 1
ATOM 862 O O . VAL A 1 106 ? 2.696 -2.662 1.724 1.00 94.69 106 VAL A O 1
ATOM 865 N N . LYS A 1 107 ? 3.438 -1.909 -0.274 1.00 94.38 107 LYS A N 1
ATOM 866 C CA . LYS A 1 107 ? 2.539 -0.743 -0.380 1.00 94.38 107 LYS A CA 1
ATOM 867 C C . LYS A 1 107 ? 1.063 -1.136 -0.241 1.00 94.38 107 LYS A C 1
ATOM 869 O O . LYS A 1 107 ? 0.321 -0.482 0.492 1.00 94.38 107 LYS A O 1
ATOM 874 N N . GLU A 1 108 ? 0.646 -2.216 -0.895 1.00 94.25 108 GLU A N 1
ATOM 875 C CA . GLU A 1 108 ? -0.720 -2.756 -0.812 1.00 94.25 108 GLU A CA 1
ATOM 876 C C . GLU A 1 108 ? -1.056 -3.281 0.593 1.00 94.25 108 GLU A C 1
ATOM 878 O O . GLU A 1 108 ? -2.150 -3.047 1.113 1.00 94.25 108 GLU A O 1
ATOM 883 N N . ASN A 1 109 ? -0.091 -3.921 1.255 1.00 94.38 109 ASN A N 1
ATOM 884 C CA . ASN A 1 109 ? -0.281 -4.527 2.573 1.00 94.38 109 ASN A CA 1
ATOM 885 C C . ASN A 1 109 ? -0.293 -3.517 3.731 1.00 94.38 109 ASN A C 1
ATOM 887 O O . ASN A 1 109 ? -0.719 -3.871 4.835 1.00 94.38 109 ASN A O 1
ATOM 891 N N . VAL A 1 110 ? 0.106 -2.256 3.510 1.00 94.88 110 VAL A N 1
ATOM 892 C CA . VAL A 1 110 ? 0.118 -1.219 4.561 1.00 94.88 110 VAL A CA 1
ATOM 893 C C . VAL A 1 110 ? -1.255 -1.067 5.224 1.00 94.88 110 VAL A C 1
ATOM 895 O O . VAL A 1 110 ? -1.340 -0.917 6.440 1.00 94.88 110 VAL A O 1
ATOM 898 N N . GLY A 1 111 ? -2.351 -1.158 4.463 1.00 91.81 111 GLY A N 1
ATOM 899 C CA . GLY A 1 111 ? -3.702 -1.048 5.026 1.00 91.81 111 GLY A CA 1
ATOM 900 C C . GLY A 1 111 ? -4.042 -2.172 6.015 1.00 91.81 111 GLY A C 1
ATOM 901 O O . GLY A 1 111 ? -4.718 -1.940 7.026 1.00 91.81 111 GLY A O 1
ATOM 902 N N . GLN A 1 112 ? -3.568 -3.392 5.753 1.00 93.62 112 GLN A N 1
ATOM 903 C CA . GLN A 1 112 ? -3.717 -4.504 6.690 1.00 93.62 112 GLN A CA 1
ATOM 904 C C . GLN A 1 112 ? -2.835 -4.282 7.919 1.00 93.62 112 GLN A C 1
ATOM 906 O O . GLN A 1 112 ? -3.328 -4.395 9.038 1.00 93.62 112 GLN A O 1
ATOM 911 N N . LEU A 1 113 ? -1.587 -3.848 7.719 1.00 95.94 113 LEU A N 1
ATOM 912 C CA . LEU A 1 113 ? -0.669 -3.534 8.811 1.00 95.94 113 LEU A CA 1
ATOM 913 C C . LEU A 1 113 ? -1.254 -2.493 9.778 1.00 95.94 113 LEU A C 1
ATOM 915 O O . LEU A 1 113 ? -1.203 -2.687 10.990 1.00 95.94 113 LEU A O 1
ATOM 919 N N . VAL A 1 114 ? -1.877 -1.426 9.262 1.00 95.00 114 VAL A N 1
ATOM 920 C CA . VAL A 1 114 ? -2.595 -0.434 10.085 1.00 95.00 114 VAL A CA 1
ATOM 921 C C . VAL A 1 114 ? -3.697 -1.089 10.905 1.00 95.00 114 VAL A C 1
ATOM 923 O O . VAL A 1 114 ? -3.808 -0.836 12.100 1.00 95.00 114 VAL A O 1
ATOM 926 N N . THR A 1 115 ? -4.489 -1.958 10.283 1.00 92.50 115 THR A N 1
ATOM 927 C CA . THR A 1 115 ? -5.593 -2.656 10.955 1.00 92.50 115 THR A CA 1
ATOM 928 C C . THR A 1 115 ? -5.080 -3.540 12.094 1.00 92.50 115 THR A C 1
ATOM 930 O O . THR A 1 115 ? -5.649 -3.542 13.187 1.00 92.50 115 THR A O 1
ATOM 933 N N . ASP A 1 116 ? -3.976 -4.252 11.870 1.00 94.50 116 ASP A N 1
ATOM 934 C CA . ASP A 1 116 ? -3.344 -5.093 12.885 1.00 94.50 116 ASP A CA 1
ATOM 935 C C . ASP A 1 116 ? -2.819 -4.249 14.052 1.00 94.50 116 ASP A C 1
ATOM 937 O O . ASP A 1 116 ? -3.065 -4.575 15.213 1.00 94.50 116 ASP A O 1
ATOM 941 N N . GLN A 1 117 ? -2.174 -3.116 13.762 1.00 95.12 117 GLN A N 1
ATOM 942 C CA . GLN A 1 117 ? -1.656 -2.223 14.799 1.00 95.12 117 GLN A CA 1
ATOM 943 C C . GLN A 1 117 ? -2.758 -1.489 15.576 1.00 95.12 117 GLN A C 1
ATOM 945 O O . GLN A 1 117 ? -2.627 -1.301 16.785 1.00 95.12 117 GLN A O 1
ATOM 950 N N . LEU A 1 118 ? -3.880 -1.147 14.935 1.00 91.81 118 LEU A N 1
ATOM 951 C CA . LEU A 1 118 ? -5.072 -0.644 15.626 1.00 91.81 118 LEU A CA 1
ATOM 952 C C . LEU A 1 118 ? -5.636 -1.691 16.597 1.00 91.81 118 LEU A C 1
ATOM 954 O O . LEU A 1 118 ? -6.028 -1.352 17.711 1.00 91.81 118 LEU A O 1
ATOM 958 N N . ASN A 1 119 ? -5.636 -2.970 16.216 1.00 91.44 119 ASN A N 1
ATOM 959 C CA . ASN A 1 119 ? -6.057 -4.053 17.106 1.00 91.44 119 ASN A CA 1
ATOM 960 C C . ASN A 1 119 ? -5.114 -4.215 18.306 1.00 91.44 119 ASN A C 1
ATOM 962 O O . ASN A 1 119 ? -5.590 -4.286 19.438 1.00 91.44 119 ASN A O 1
ATOM 966 N N . VAL A 1 120 ? -3.797 -4.185 18.082 1.00 92.12 120 VAL A N 1
ATOM 967 C CA . VAL A 1 120 ? -2.796 -4.197 19.165 1.00 92.12 120 VAL A CA 1
ATOM 968 C C . VAL A 1 120 ? -2.996 -3.006 20.105 1.00 92.12 120 VAL A C 1
ATOM 970 O O . VAL A 1 120 ? -2.978 -3.168 21.323 1.00 92.12 120 VAL A O 1
ATOM 973 N N . MET A 1 121 ? -3.254 -1.814 19.567 1.00 90.31 121 MET A N 1
ATOM 974 C CA . MET A 1 121 ? -3.547 -0.621 20.364 1.00 90.31 121 MET A CA 1
ATOM 975 C C . MET A 1 121 ? -4.765 -0.825 21.276 1.00 90.31 121 MET A C 1
ATOM 977 O O . MET A 1 121 ? -4.696 -0.531 22.469 1.00 90.31 121 MET A O 1
ATOM 981 N N . MET A 1 122 ? -5.858 -1.392 20.752 1.00 87.44 122 MET A N 1
ATOM 982 C CA . MET A 1 122 ? -7.049 -1.700 21.554 1.00 87.44 122 MET A CA 1
ATOM 983 C C . MET A 1 122 ? -6.775 -2.730 22.653 1.00 87.44 122 MET A C 1
ATOM 985 O O . MET A 1 122 ? -7.369 -2.646 23.730 1.00 87.44 122 MET A O 1
ATOM 989 N N . GLU A 1 123 ? -5.885 -3.691 22.405 1.00 87.88 123 GLU A N 1
ATOM 990 C CA . GLU A 1 123 ? -5.457 -4.667 23.407 1.00 87.88 123 GLU A CA 1
ATOM 991 C C . GLU A 1 123 ? -4.602 -4.040 24.507 1.00 87.88 123 GLU A C 1
ATOM 993 O O . GLU A 1 123 ? -4.828 -4.331 25.679 1.00 87.88 123 GLU A O 1
ATOM 998 N N . LEU A 1 124 ? -3.680 -3.142 24.155 1.00 86.75 124 LEU A N 1
ATOM 999 C CA . LEU A 1 124 ? -2.818 -2.440 25.111 1.00 86.75 124 LEU A CA 1
ATOM 1000 C C . LEU A 1 124 ? -3.586 -1.435 25.979 1.00 86.75 124 LEU A C 1
ATOM 1002 O O . LEU A 1 124 ? -3.167 -1.148 27.096 1.00 86.75 124 LEU A O 1
ATOM 1006 N N . LEU A 1 125 ? -4.721 -0.932 25.489 1.00 83.56 125 LEU A N 1
ATOM 1007 C CA . LEU A 1 125 ? -5.646 -0.096 26.255 1.00 83.56 125 LEU A CA 1
ATOM 1008 C C . LEU A 1 125 ? -6.585 -0.898 27.164 1.00 83.56 125 LEU A C 1
ATOM 1010 O O . LEU A 1 125 ? -7.418 -0.295 27.849 1.00 83.56 125 LEU A O 1
ATOM 1014 N N . LYS A 1 126 ? -6.555 -2.237 27.151 1.00 77.06 126 LYS A N 1
ATOM 1015 C CA . LYS A 1 126 ? -7.312 -3.017 28.138 1.00 77.06 126 LYS A CA 1
ATOM 1016 C C . LYS A 1 126 ? -6.689 -2.748 29.510 1.00 77.06 126 LYS A C 1
ATOM 1018 O O . LYS A 1 126 ? -5.474 -2.901 29.639 1.00 77.06 126 LYS A O 1
ATOM 1023 N N . PRO A 1 127 ? -7.471 -2.344 30.526 1.00 62.41 127 PRO A N 1
ATOM 1024 C CA . PRO A 1 127 ? -6.930 -2.245 31.870 1.00 62.41 127 PRO A CA 1
ATOM 1025 C C . PRO A 1 127 ? -6.349 -3.612 32.239 1.00 62.41 127 PRO A C 1
ATOM 1027 O O . PRO A 1 127 ? -7.007 -4.644 32.067 1.00 62.41 127 PRO A O 1
ATOM 1030 N N . LEU A 1 128 ? -5.093 -3.622 32.691 1.00 54.12 128 LEU A N 1
ATOM 1031 C CA . LEU A 1 128 ? -4.516 -4.791 33.343 1.00 54.12 128 LEU A CA 1
ATOM 1032 C C . LEU A 1 128 ? -5.513 -5.189 34.432 1.00 54.12 128 LEU A C 1
ATOM 1034 O O . LEU A 1 128 ? -5.910 -4.334 35.225 1.00 54.12 128 LEU A O 1
ATOM 1038 N N . LYS A 1 129 ? -5.994 -6.440 34.406 1.00 48.28 129 LYS A N 1
ATOM 1039 C CA . LYS A 1 129 ? -6.932 -6.950 35.416 1.00 48.28 129 LYS A CA 1
ATOM 1040 C C . LYS A 1 129 ? -6.453 -6.503 36.805 1.00 48.28 129 LYS A C 1
ATOM 1042 O O . LYS A 1 129 ? -5.240 -6.566 37.033 1.00 48.28 129 LYS A O 1
ATOM 1047 N N . PRO A 1 130 ? -7.346 -6.066 37.711 1.00 43.19 130 PRO A N 1
ATOM 1048 C CA . PRO A 1 130 ? -6.928 -5.728 39.059 1.00 43.19 130 PRO A CA 1
ATOM 1049 C C . PRO A 1 130 ? -6.173 -6.919 39.640 1.00 43.19 130 PRO A C 1
ATOM 1051 O O . PRO A 1 130 ? -6.665 -8.048 39.610 1.00 43.19 130 PRO A O 1
ATOM 1054 N N . VAL A 1 131 ? -4.956 -6.659 40.114 1.00 42.62 131 VAL A N 1
ATOM 1055 C CA . VAL A 1 131 ? -4.264 -7.548 41.045 1.00 42.62 131 VAL A CA 1
ATOM 1056 C C . VAL A 1 131 ? -5.257 -7.857 42.161 1.00 42.62 131 VAL A C 1
ATOM 1058 O O . VAL A 1 131 ? -5.933 -6.945 42.633 1.00 42.62 131 VAL A O 1
ATOM 1061 N N . GLU A 1 132 ? -5.387 -9.130 42.530 1.00 42.06 132 GLU A N 1
ATOM 1062 C CA . GLU A 1 132 ? -6.268 -9.593 43.601 1.00 42.06 132 GLU A CA 1
ATOM 1063 C C . GLU A 1 132 ? -5.874 -8.943 44.937 1.00 42.06 132 GLU A C 1
ATOM 1065 O O . GLU A 1 132 ? -5.152 -9.507 45.751 1.00 42.06 132 GLU A O 1
ATOM 1070 N N . THR A 1 133 ? -6.341 -7.724 45.180 1.00 39.44 133 THR A N 1
ATOM 1071 C CA . THR A 1 133 ? -6.518 -7.193 46.524 1.00 39.44 133 THR A CA 1
ATOM 1072 C C . THR A 1 133 ? -7.913 -7.595 46.962 1.00 39.44 133 THR A C 1
ATOM 1074 O O . THR A 1 133 ? -8.912 -7.030 46.524 1.00 39.44 133 THR A O 1
ATOM 1077 N N . SER A 1 134 ? -7.952 -8.633 47.791 1.00 47.75 134 SER A N 1
ATOM 1078 C CA . SER A 1 134 ? -9.078 -9.053 48.619 1.00 47.75 134 SER A CA 1
ATOM 1079 C C . SER A 1 134 ? -9.879 -7.856 49.144 1.00 47.75 134 SER A C 1
ATOM 1081 O O . SER A 1 134 ? -9.369 -7.083 49.954 1.00 47.75 134 SER A O 1
ATOM 1083 N N . GLY A 1 135 ? -11.125 -7.717 48.688 1.00 43.06 135 GLY A N 1
ATOM 1084 C CA . GLY A 1 135 ? -12.036 -6.665 49.134 1.00 43.06 135 GLY A CA 1
ATOM 1085 C C . GLY A 1 135 ? -13.217 -6.462 48.190 1.00 43.06 135 GLY A C 1
ATOM 1086 O O . GLY A 1 135 ? -13.155 -5.634 47.293 1.00 43.06 135 GLY A O 1
ATOM 1087 N N . ASP A 1 136 ? -14.265 -7.257 48.400 1.00 47.41 136 ASP A N 1
ATOM 1088 C CA . ASP A 1 136 ? -15.679 -6.983 48.106 1.00 47.41 136 ASP A CA 1
ATOM 1089 C C . ASP A 1 136 ? -15.968 -5.861 47.080 1.00 47.41 136 ASP A C 1
ATOM 1091 O O . ASP A 1 136 ? -16.270 -4.717 47.417 1.00 47.41 136 ASP A O 1
ATOM 1095 N N . SER A 1 137 ? -15.852 -6.170 45.788 1.00 43.16 137 SER A N 1
ATOM 1096 C CA . SER A 1 137 ? -16.317 -5.297 44.706 1.00 43.16 137 SER A CA 1
ATOM 1097 C C . SER A 1 137 ? -16.858 -6.161 43.574 1.00 43.16 137 SER A C 1
ATOM 1099 O O . SER A 1 137 ? -16.173 -7.046 43.062 1.00 43.16 137 SER A O 1
ATOM 1101 N N . LYS A 1 138 ? -18.133 -5.940 43.232 1.00 42.38 138 LYS A N 1
ATOM 1102 C CA . LYS A 1 138 ? -18.855 -6.659 42.173 1.00 42.38 138 LYS A CA 1
ATOM 1103 C C . LYS A 1 138 ? -18.042 -6.634 40.870 1.00 42.38 138 LYS A C 1
ATOM 1105 O O . LYS A 1 138 ? -17.498 -5.581 40.541 1.00 42.38 138 LYS A O 1
ATOM 1110 N N . PRO A 1 139 ? -17.983 -7.741 40.107 1.00 41.84 139 PRO A N 1
ATOM 1111 C CA . PRO A 1 139 ? -17.291 -7.751 38.829 1.00 41.84 139 PRO A CA 1
ATOM 1112 C C . PRO A 1 139 ? -18.027 -6.815 37.868 1.00 41.84 139 PRO A C 1
ATOM 1114 O O . PRO A 1 139 ? -19.120 -7.119 37.392 1.00 41.84 139 PRO A O 1
ATOM 1117 N N . GLU A 1 140 ? -17.441 -5.650 37.618 1.00 45.84 140 GLU A N 1
ATOM 1118 C CA . GLU A 1 140 ? -17.891 -4.735 36.580 1.00 45.84 140 GLU A CA 1
ATOM 1119 C C . GLU A 1 140 ? -17.601 -5.410 35.234 1.00 45.84 140 GLU A C 1
ATOM 1121 O O . GLU A 1 140 ? -16.447 -5.611 34.843 1.00 45.84 140 GLU A O 1
ATOM 1126 N N . VAL A 1 141 ? -18.661 -5.879 34.572 1.00 45.06 141 VAL A N 1
ATOM 1127 C CA . VAL A 1 141 ? -18.580 -6.548 33.272 1.00 45.06 141 VAL A CA 1
ATOM 1128 C C . VAL A 1 141 ? -18.113 -5.510 32.255 1.00 45.06 141 VAL A C 1
ATOM 1130 O O . VAL A 1 141 ? -18.908 -4.729 31.745 1.00 45.06 141 VAL A O 1
ATOM 1133 N N . GLN A 1 142 ? -16.808 -5.469 31.985 1.00 55.81 142 GLN A N 1
ATOM 1134 C CA . GLN A 1 142 ? -16.263 -4.614 30.934 1.00 55.81 142 GLN A CA 1
ATOM 1135 C C . GLN A 1 142 ? -16.762 -5.120 29.582 1.00 55.81 142 GLN A C 1
ATOM 1137 O O . GLN A 1 142 ? -16.467 -6.253 29.190 1.00 55.81 142 GLN A O 1
ATOM 1142 N N . GLU A 1 143 ? -17.511 -4.280 28.869 1.00 55.22 143 GLU A N 1
ATOM 1143 C CA . GLU A 1 143 ? -17.931 -4.572 27.503 1.00 55.22 143 GLU A CA 1
ATOM 1144 C C . GLU A 1 143 ? -16.705 -4.896 26.628 1.00 55.22 143 GLU A C 1
ATOM 1146 O O . GLU A 1 143 ? -15.662 -4.234 26.733 1.00 55.22 143 GLU A O 1
ATOM 1151 N N . PRO A 1 144 ? -16.786 -5.923 25.762 1.00 63.03 144 PRO A N 1
ATOM 1152 C CA . PRO A 1 144 ? -15.680 -6.272 24.885 1.00 63.03 144 PRO A CA 1
ATOM 1153 C C . PRO A 1 144 ? -15.358 -5.081 23.976 1.00 63.03 144 PRO A C 1
ATOM 1155 O O . PRO A 1 144 ? -16.193 -4.643 23.189 1.00 63.03 144 PRO A O 1
ATOM 1158 N N . LYS A 1 145 ? -14.135 -4.543 24.073 1.00 68.06 145 LYS A N 1
ATOM 1159 C CA . LYS A 1 145 ? -13.690 -3.448 23.200 1.00 68.06 145 LYS A CA 1
ATOM 1160 C C . LYS A 1 145 ? -13.720 -3.896 21.726 1.00 68.06 145 LYS A C 1
ATOM 1162 O O . LYS A 1 145 ? -13.303 -5.021 21.436 1.00 68.06 145 LYS A O 1
ATOM 1167 N N . PRO A 1 146 ? -14.173 -3.035 20.799 1.00 78.31 146 PRO A N 1
ATOM 1168 C CA . PRO A 1 146 ? -14.373 -3.410 19.405 1.00 78.31 146 PRO A CA 1
ATOM 1169 C C . PRO A 1 146 ? -13.062 -3.741 18.684 1.00 78.31 146 PRO A C 1
ATOM 1171 O O . PRO A 1 146 ? -12.021 -3.137 18.955 1.00 78.31 146 PRO A O 1
ATOM 1174 N N . ARG A 1 147 ? -13.127 -4.672 17.723 1.00 85.38 147 ARG A N 1
ATOM 1175 C CA . ARG A 1 147 ? -11.991 -5.089 16.878 1.00 85.38 147 ARG A CA 1
ATOM 1176 C C . ARG A 1 147 ? -12.033 -4.390 15.521 1.00 85.38 147 ARG A C 1
ATOM 1178 O O . ARG A 1 147 ? -13.090 -4.309 14.906 1.00 85.38 147 ARG A O 1
ATOM 1185 N N . TYR A 1 148 ? -10.894 -3.932 15.023 1.00 88.06 148 TYR A N 1
ATOM 1186 C CA . TYR A 1 148 ? -10.776 -3.331 13.701 1.00 88.06 148 TYR A CA 1
ATOM 1187 C C . TYR A 1 148 ? -10.704 -4.378 12.582 1.00 88.06 148 TYR A C 1
ATOM 1189 O O . TYR A 1 148 ? -10.002 -5.388 12.700 1.00 88.06 148 TYR A O 1
ATOM 1197 N N . VAL A 1 149 ? -11.393 -4.091 11.476 1.00 87.50 149 VAL A N 1
ATOM 1198 C CA . VAL A 1 149 ? -11.314 -4.792 10.187 1.00 87.50 149 VAL A CA 1
ATOM 1199 C C . VAL A 1 149 ? -10.996 -3.803 9.067 1.00 87.50 149 VAL A C 1
ATOM 1201 O O . VAL A 1 149 ? -11.457 -2.665 9.090 1.00 87.50 149 VAL A O 1
ATOM 1204 N N . ASN A 1 150 ? -10.206 -4.220 8.079 1.00 88.19 150 ASN A N 1
ATOM 1205 C CA . ASN A 1 150 ? -9.922 -3.400 6.903 1.00 88.19 150 ASN A CA 1
ATOM 1206 C C . ASN A 1 150 ? -11.148 -3.372 5.977 1.00 88.19 150 ASN A C 1
ATOM 1208 O O . ASN A 1 150 ? -11.717 -4.434 5.710 1.00 88.19 150 ASN A O 1
ATOM 1212 N N . LYS A 1 151 ? -11.525 -2.201 5.445 1.00 90.50 151 LYS A N 1
ATOM 1213 C CA . LYS A 1 151 ? -12.655 -2.074 4.510 1.00 90.50 151 LYS A CA 1
ATOM 1214 C C . LYS A 1 151 ? -12.552 -3.012 3.300 1.00 90.50 151 LYS A C 1
ATOM 1216 O O . LYS A 1 151 ? -13.560 -3.570 2.887 1.00 90.50 151 LYS A O 1
ATOM 1221 N N . ASN A 1 152 ? -11.342 -3.248 2.785 1.00 87.19 152 ASN A N 1
ATOM 1222 C CA . ASN A 1 152 ? -11.098 -4.090 1.610 1.00 87.19 152 ASN A CA 1
ATOM 1223 C C . ASN A 1 152 ? -11.329 -5.582 1.905 1.00 87.19 152 ASN A C 1
ATOM 1225 O O . ASN A 1 152 ? -11.493 -6.376 0.982 1.00 87.19 152 ASN A O 1
ATOM 1229 N N . ASN A 1 153 ? -11.362 -5.969 3.185 1.00 87.38 153 ASN A N 1
ATOM 1230 C CA . ASN A 1 153 ? -11.640 -7.340 3.610 1.00 87.38 153 ASN A CA 1
ATOM 1231 C C . ASN A 1 153 ? -13.128 -7.577 3.900 1.00 87.38 153 ASN A C 1
ATOM 1233 O O . ASN A 1 153 ? -13.518 -8.720 4.149 1.00 87.38 153 ASN A O 1
ATOM 1237 N N . VAL A 1 154 ? -13.963 -6.532 3.894 1.00 89.31 154 VAL A N 1
ATOM 1238 C CA . VAL A 1 154 ? -15.408 -6.686 4.078 1.00 89.31 154 VAL A CA 1
ATOM 1239 C C . VAL A 1 154 ? -16.007 -7.186 2.770 1.00 89.31 154 VAL A C 1
ATOM 1241 O O . VAL A 1 154 ? -16.031 -6.482 1.764 1.00 89.31 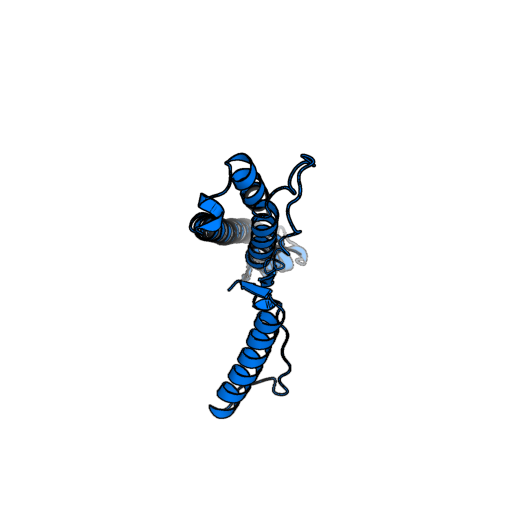154 VAL A O 1
ATOM 1244 N N . ARG A 1 155 ? -16.465 -8.438 2.779 1.00 87.75 155 ARG A N 1
ATOM 1245 C CA . ARG A 1 155 ? -17.131 -9.061 1.635 1.00 87.75 155 ARG A CA 1
ATOM 1246 C C . ARG A 1 155 ? -18.619 -8.731 1.668 1.00 87.75 155 ARG A C 1
ATOM 1248 O O . ARG A 1 155 ? -19.237 -8.783 2.726 1.00 87.75 155 ARG A O 1
ATOM 1255 N N . PHE A 1 156 ? -19.175 -8.434 0.504 1.00 90.56 156 PHE A N 1
ATOM 1256 C CA . PHE A 1 156 ? -20.607 -8.278 0.280 1.00 90.56 156 PHE A CA 1
ATOM 1257 C C . PHE A 1 156 ? -20.970 -9.000 -1.017 1.00 90.56 156 PHE A C 1
ATOM 1259 O O . PHE A 1 156 ? -20.112 -9.195 -1.881 1.00 90.56 156 PHE A O 1
ATOM 1266 N N . SER A 1 157 ? -22.218 -9.445 -1.116 1.00 85.56 157 SER A N 1
ATOM 1267 C CA . SER A 1 157 ? -22.716 -10.132 -2.309 1.00 85.56 157 SER A CA 1
ATOM 1268 C C . SER A 1 157 ? -23.347 -9.108 -3.240 1.00 85.56 157 SER A C 1
ATOM 1270 O O . SER A 1 157 ? -24.169 -8.307 -2.800 1.00 85.56 157 SER A O 1
ATOM 1272 N N . PHE A 1 158 ? -22.948 -9.128 -4.507 1.00 89.44 158 PHE A N 1
ATOM 1273 C CA . PHE A 1 158 ? -23.524 -8.307 -5.562 1.00 89.44 158 PHE A CA 1
ATOM 1274 C C . PHE A 1 158 ? -23.417 -9.076 -6.879 1.00 89.44 158 PHE A C 1
ATOM 1276 O O . PHE A 1 158 ? -22.336 -9.544 -7.234 1.00 89.44 158 PHE A O 1
ATOM 1283 N N . ASP A 1 159 ? -24.540 -9.244 -7.574 1.00 87.94 159 ASP A N 1
ATOM 1284 C CA . ASP A 1 159 ? -24.651 -10.220 -8.666 1.00 87.94 159 ASP A CA 1
ATOM 1285 C C . ASP A 1 159 ? -24.098 -9.709 -10.006 1.00 87.94 159 ASP A C 1
ATOM 1287 O O . ASP A 1 159 ? -23.819 -10.496 -10.914 1.00 87.94 159 ASP A O 1
ATOM 1291 N N . LYS A 1 160 ? -23.935 -8.389 -10.158 1.00 86.94 160 LYS A N 1
ATOM 1292 C CA . LYS A 1 160 ? -23.478 -7.767 -11.407 1.00 86.94 160 LYS A CA 1
ATOM 1293 C C . LYS A 1 160 ? -21.970 -7.512 -11.358 1.00 86.94 160 LYS A C 1
ATOM 1295 O O . LYS A 1 160 ? -21.441 -6.970 -10.395 1.00 86.94 160 LYS A O 1
ATOM 1300 N N . ASN A 1 161 ? -21.278 -7.828 -12.451 1.00 87.44 161 ASN A N 1
ATOM 1301 C CA . ASN A 1 161 ? -19.838 -7.563 -12.587 1.00 87.44 161 ASN A CA 1
ATOM 1302 C C . ASN A 1 161 ? -19.523 -6.151 -13.115 1.00 87.44 161 ASN A C 1
ATOM 1304 O O . ASN A 1 161 ? -18.364 -5.743 -13.123 1.00 87.44 161 ASN A O 1
ATOM 1308 N N . VAL A 1 162 ? -20.533 -5.423 -13.603 1.00 90.06 162 VAL A N 1
ATOM 1309 C CA . VAL A 1 162 ? -20.398 -4.090 -14.208 1.00 90.06 162 VAL A CA 1
ATOM 1310 C C . VAL A 1 162 ? -21.573 -3.223 -13.764 1.00 90.06 162 VAL A C 1
ATOM 1312 O O . VAL A 1 162 ? -22.707 -3.697 -13.742 1.00 90.06 162 VAL A O 1
ATOM 1315 N N . LEU A 1 163 ? -21.294 -1.958 -13.446 1.00 93.69 163 LEU A N 1
ATOM 1316 C CA . LEU A 1 163 ? -22.301 -0.937 -13.156 1.00 93.69 163 LEU A CA 1
ATOM 1317 C C . LEU A 1 163 ? -22.554 -0.148 -14.447 1.00 93.69 163 LEU A C 1
ATOM 1319 O O . LEU A 1 163 ? -21.686 0.609 -14.879 1.00 93.69 163 LEU A O 1
ATOM 1323 N N . GLN A 1 164 ? -23.685 -0.385 -15.112 1.00 93.62 164 GLN A N 1
ATOM 1324 C CA . GLN A 1 164 ? -24.015 0.223 -16.409 1.00 93.62 164 GLN A CA 1
ATOM 1325 C C . GLN A 1 164 ? -24.984 1.399 -16.275 1.00 93.62 164 GLN A C 1
ATOM 1327 O O . GLN A 1 164 ? -25.014 2.278 -17.134 1.00 93.62 164 GLN A O 1
ATOM 1332 N N . THR A 1 165 ? -25.776 1.411 -15.209 1.00 96.25 165 THR A N 1
ATOM 1333 C CA . THR A 1 165 ? -26.811 2.408 -14.945 1.00 96.25 165 THR A CA 1
ATOM 1334 C C . THR A 1 165 ? -26.619 3.048 -13.576 1.00 96.25 165 THR A C 1
ATOM 1336 O O . THR A 1 165 ? -25.961 2.488 -12.699 1.00 96.25 165 THR A O 1
ATOM 1339 N N . GLU A 1 166 ? -27.231 4.214 -13.366 1.00 95.06 166 GLU A N 1
ATOM 1340 C CA . GLU A 1 166 ? -27.282 4.852 -12.042 1.00 95.06 166 GLU A CA 1
ATOM 1341 C C . GLU A 1 166 ? -27.916 3.927 -10.994 1.00 95.06 166 GLU A C 1
ATOM 1343 O O . GLU A 1 166 ? -27.456 3.865 -9.857 1.00 95.06 166 GLU A O 1
ATOM 1348 N N . GLN A 1 167 ? -28.918 3.140 -11.396 1.00 93.94 167 GLN A N 1
ATOM 1349 C CA . GLN A 1 167 ? -29.552 2.165 -10.518 1.00 93.94 167 GLN A CA 1
ATOM 1350 C C . GLN A 1 167 ? -28.577 1.062 -10.077 1.00 93.94 167 GLN A C 1
ATOM 1352 O O . GLN A 1 167 ? -28.577 0.692 -8.906 1.00 93.94 167 GLN A O 1
ATOM 1357 N N . ASP A 1 168 ? -27.706 0.575 -10.969 1.00 93.06 168 ASP A N 1
ATOM 1358 C CA . ASP A 1 168 ? -26.689 -0.418 -10.594 1.00 93.06 168 ASP A CA 1
ATOM 1359 C C . ASP A 1 168 ? -25.743 0.129 -9.518 1.00 93.06 168 ASP A C 1
ATOM 1361 O O . ASP A 1 168 ? -25.327 -0.605 -8.621 1.00 93.06 168 ASP A O 1
ATOM 1365 N N . VAL A 1 169 ? -25.406 1.421 -9.602 1.00 93.06 169 VAL A N 1
ATOM 1366 C CA . VAL A 1 169 ? -24.564 2.096 -8.608 1.00 93.06 169 VAL A CA 1
ATOM 1367 C C . VAL A 1 169 ? -25.266 2.146 -7.255 1.00 93.06 169 VAL A C 1
ATOM 1369 O O . VAL A 1 169 ? -24.647 1.804 -6.248 1.00 93.06 169 VAL A O 1
ATOM 1372 N N . GLU A 1 170 ? -26.543 2.527 -7.222 1.00 95.31 170 GLU A N 1
ATOM 1373 C CA . GLU A 1 170 ? -27.316 2.597 -5.978 1.00 95.31 170 GLU A CA 1
ATOM 1374 C C . GLU A 1 170 ? -27.426 1.215 -5.313 1.00 95.31 170 GLU A C 1
ATOM 1376 O O . GLU A 1 170 ? -27.124 1.074 -4.127 1.00 95.31 170 GLU A O 1
ATOM 1381 N N . GLU A 1 171 ? -27.743 0.173 -6.091 1.00 93.50 171 GLU A N 1
ATOM 1382 C CA . GLU A 1 171 ? -27.819 -1.214 -5.609 1.00 93.50 171 GLU A CA 1
ATOM 1383 C C . GLU A 1 171 ? -26.471 -1.693 -5.031 1.00 93.50 171 GLU A C 1
ATOM 1385 O O . GLU A 1 171 ? -26.419 -2.314 -3.965 1.00 93.50 171 GLU A O 1
ATOM 1390 N N . TYR A 1 172 ? -25.357 -1.374 -5.700 1.00 93.56 1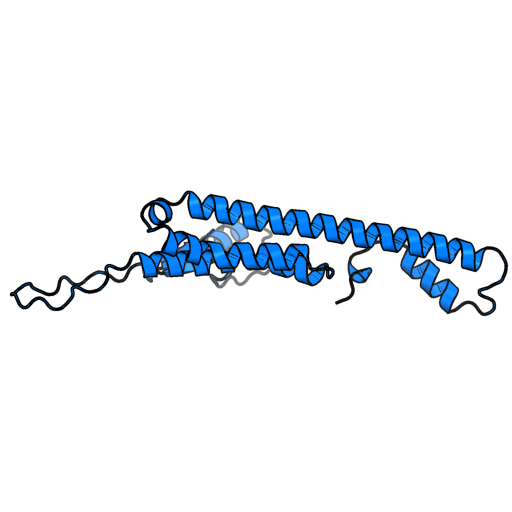72 TYR A N 1
ATOM 1391 C CA . TYR A 1 172 ? -24.012 -1.714 -5.229 1.00 93.56 172 TYR A CA 1
ATOM 1392 C C . TYR A 1 172 ? -23.668 -1.007 -3.911 1.00 93.56 172 TYR A C 1
ATOM 1394 O O . TYR A 1 172 ? -23.149 -1.624 -2.973 1.00 93.56 172 TYR A O 1
ATOM 1402 N N . VAL A 1 173 ? -23.959 0.294 -3.823 1.00 94.44 173 VAL A N 1
ATOM 1403 C CA . VAL A 1 173 ? -23.709 1.096 -2.619 1.00 94.44 173 VAL A CA 1
ATOM 1404 C C . VAL A 1 173 ? -24.578 0.614 -1.461 1.00 94.44 173 VAL A C 1
ATOM 1406 O O . VAL A 1 173 ? -24.091 0.536 -0.331 1.00 94.44 173 VAL A O 1
ATOM 1409 N N . GLU A 1 174 ? -25.828 0.231 -1.718 1.00 95.19 174 GLU A N 1
ATOM 1410 C CA . GLU A 1 174 ? -26.717 -0.332 -0.706 1.00 95.19 174 GLU A CA 1
ATOM 1411 C C . GLU A 1 174 ? -26.196 -1.675 -0.172 1.00 95.19 174 GLU A C 1
ATOM 1413 O O . GLU A 1 174 ? -26.127 -1.871 1.048 1.00 95.19 174 GLU A O 1
ATOM 1418 N N . ALA A 1 175 ? -25.737 -2.572 -1.050 1.00 93.62 175 ALA A N 1
ATOM 1419 C CA . ALA A 1 175 ? -25.128 -3.839 -0.647 1.00 93.62 175 ALA A CA 1
ATOM 1420 C C . ALA A 1 175 ? -23.869 -3.625 0.216 1.00 93.62 175 ALA A C 1
ATOM 1422 O O . ALA A 1 175 ? -23.724 -4.231 1.285 1.00 93.62 175 ALA A O 1
ATOM 1423 N N . LEU A 1 176 ? -22.989 -2.707 -0.196 1.00 93.00 176 LEU A N 1
ATOM 1424 C CA . LEU A 1 176 ? -21.791 -2.339 0.559 1.00 93.00 176 LEU A CA 1
ATOM 1425 C C . LEU A 1 176 ? -22.138 -1.730 1.927 1.00 93.00 176 LEU A C 1
ATOM 1427 O O . LEU A 1 176 ? -21.567 -2.117 2.951 1.00 93.00 176 LEU A O 1
ATOM 1431 N N . LYS A 1 177 ? -23.101 -0.802 1.961 1.00 95.19 177 LYS A N 1
ATOM 1432 C CA . LYS A 1 177 ? -23.611 -0.176 3.188 1.00 95.19 177 LYS A CA 1
ATOM 1433 C C . LYS A 1 177 ? -24.115 -1.234 4.163 1.00 95.19 177 LYS A C 1
ATOM 1435 O O . LYS A 1 177 ? -23.763 -1.190 5.342 1.00 95.19 177 LYS A O 1
ATOM 1440 N N . ASN A 1 178 ? -24.903 -2.192 3.684 1.00 94.25 178 ASN A N 1
ATOM 1441 C CA . ASN A 1 178 ? -25.442 -3.266 4.513 1.00 94.25 178 ASN A CA 1
ATOM 1442 C C . ASN A 1 178 ? -24.328 -4.126 5.124 1.00 94.25 178 ASN A C 1
ATOM 1444 O O . ASN A 1 178 ? -24.356 -4.386 6.329 1.00 94.25 178 ASN A O 1
ATOM 1448 N N . ALA A 1 179 ? -23.302 -4.476 4.346 1.00 93.81 179 ALA A N 1
ATOM 1449 C CA . ALA A 1 179 ? -22.158 -5.232 4.854 1.00 93.81 179 ALA A CA 1
ATOM 1450 C C . ALA A 1 179 ? -21.340 -4.452 5.897 1.00 93.81 179 ALA A C 1
ATOM 1452 O O . ALA A 1 179 ? -20.905 -5.017 6.902 1.00 93.81 179 ALA A O 1
ATOM 1453 N N . PHE A 1 180 ? -21.160 -3.139 5.717 1.00 93.44 180 PHE A N 1
ATOM 1454 C CA . PHE A 1 180 ? -20.501 -2.298 6.722 1.00 93.44 180 PHE A CA 1
ATOM 1455 C C . PHE A 1 180 ? -21.317 -2.234 8.014 1.00 93.44 180 PHE A C 1
ATOM 1457 O O . PHE A 1 180 ? -20.766 -2.431 9.097 1.00 93.44 180 PHE A O 1
ATOM 1464 N N . LEU A 1 181 ? -22.632 -2.023 7.910 1.00 94.50 181 LEU A N 1
ATOM 1465 C CA . LEU A 1 181 ? -23.528 -2.013 9.066 1.00 94.50 181 LEU A CA 1
ATOM 1466 C C . LEU A 1 181 ? -23.495 -3.343 9.825 1.00 94.50 181 LEU A C 1
ATOM 1468 O O . LEU A 1 181 ? -23.522 -3.337 11.054 1.00 94.50 181 LEU A O 1
ATOM 1472 N N . GLU A 1 182 ? -23.385 -4.472 9.128 1.00 93.31 182 GLU A N 1
ATOM 1473 C CA . GLU A 1 182 ? -23.228 -5.784 9.756 1.00 93.31 182 GLU A CA 1
ATOM 1474 C C . GLU A 1 182 ? -21.929 -5.888 10.572 1.00 93.31 182 GLU A C 1
ATOM 1476 O O . GLU A 1 182 ? -21.954 -6.354 11.713 1.00 93.31 182 GLU A O 1
ATOM 1481 N N . GLN A 1 183 ? -20.798 -5.397 10.050 1.00 91.50 183 GLN A N 1
ATOM 1482 C CA . GLN A 1 183 ? -19.548 -5.365 10.821 1.00 91.50 183 GLN A CA 1
ATOM 1483 C C . GLN A 1 183 ? -19.691 -4.510 12.089 1.00 91.50 183 GLN A C 1
ATOM 1485 O O . GLN A 1 183 ? -19.270 -4.944 13.162 1.00 91.50 183 GLN A O 1
ATOM 1490 N N . ILE A 1 184 ? -20.331 -3.339 11.994 1.00 90.50 184 ILE A N 1
ATOM 1491 C CA . ILE A 1 184 ? -20.568 -2.469 13.156 1.00 90.50 184 ILE A CA 1
ATOM 1492 C C . ILE A 1 184 ? -21.481 -3.150 14.187 1.00 90.50 184 ILE A C 1
ATOM 1494 O O . ILE A 1 184 ? -21.168 -3.136 15.378 1.00 90.50 184 ILE A O 1
ATOM 1498 N N . ARG A 1 185 ? -22.568 -3.807 13.750 1.00 91.00 185 ARG A N 1
ATOM 1499 C CA . ARG A 1 185 ? -23.468 -4.583 14.632 1.00 91.00 185 ARG A CA 1
ATOM 1500 C C . ARG A 1 185 ? -22.738 -5.713 15.359 1.00 91.00 185 ARG A C 1
ATOM 1502 O O . ARG A 1 185 ? -23.050 -5.995 16.509 1.00 91.00 185 ARG A O 1
ATOM 1509 N N . ASN A 1 186 ? -21.725 -6.302 14.726 1.00 87.12 186 ASN A N 1
ATOM 1510 C CA 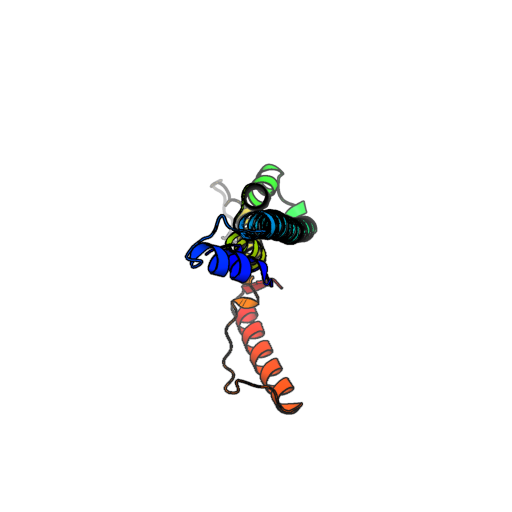. ASN A 1 186 ? -20.854 -7.324 15.312 1.00 87.12 186 ASN A CA 1
ATOM 1511 C C . ASN A 1 186 ? -19.734 -6.747 16.203 1.00 87.12 186 ASN A C 1
ATOM 1513 O O . ASN A 1 186 ? -18.733 -7.425 16.450 1.00 87.12 186 ASN A O 1
ATOM 1517 N N . ASN A 1 187 ? -19.881 -5.501 16.672 1.00 86.12 187 ASN A N 1
ATOM 1518 C CA . ASN A 1 187 ? -18.920 -4.797 17.522 1.00 86.12 187 ASN A CA 1
ATOM 1519 C C . ASN A 1 187 ? -17.511 -4.723 16.897 1.00 86.12 187 ASN A C 1
ATOM 1521 O O . ASN A 1 187 ? -16.485 -4.864 17.570 1.00 86.12 187 ASN A O 1
ATOM 1525 N N . ARG A 1 188 ? -17.447 -4.536 15.574 1.00 88.44 188 ARG A N 1
ATOM 1526 C CA . ARG A 1 188 ? -16.201 -4.275 14.847 1.00 88.44 188 ARG A CA 1
ATOM 1527 C C . ARG A 1 188 ? -16.151 -2.822 14.395 1.00 88.44 188 ARG A C 1
ATOM 1529 O O . ARG A 1 188 ? -17.174 -2.210 14.118 1.00 88.44 188 ARG A O 1
ATOM 1536 N N . ARG A 1 189 ? -14.946 -2.265 14.309 1.00 89.12 189 ARG A N 1
ATOM 1537 C CA . ARG A 1 189 ? -14.673 -0.958 13.693 1.00 89.12 189 ARG A CA 1
ATOM 1538 C C . ARG A 1 189 ? -14.064 -1.176 12.315 1.00 89.12 189 ARG A C 1
ATOM 1540 O O . ARG A 1 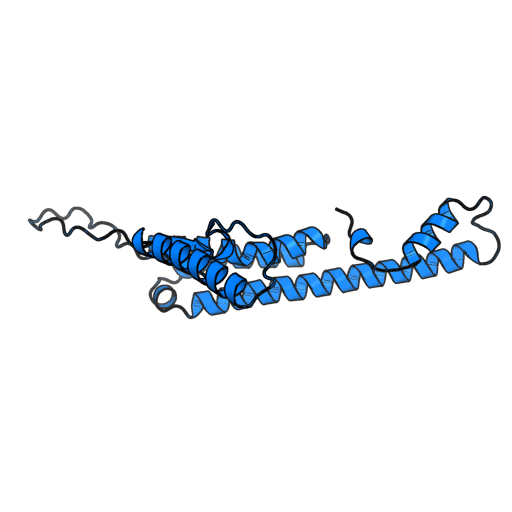189 ? -13.319 -2.129 12.115 1.00 89.12 189 ARG A O 1
ATOM 1547 N N . ILE A 1 190 ? -14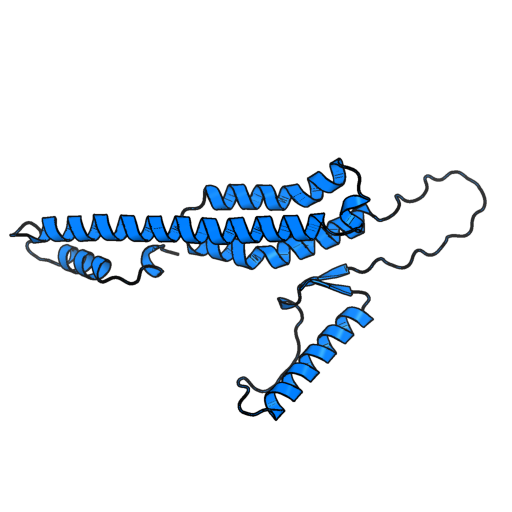.363 -0.301 11.365 1.00 88.94 190 ILE A N 1
ATOM 1548 C CA . ILE A 1 190 ? -13.849 -0.415 9.997 1.00 88.94 190 ILE A CA 1
ATOM 1549 C C . ILE A 1 190 ? -12.732 0.610 9.809 1.00 88.94 190 ILE A C 1
ATOM 1551 O O . ILE A 1 190 ? -12.934 1.799 10.041 1.00 88.94 190 ILE A O 1
ATOM 1555 N N . ASN A 1 191 ? -11.555 0.138 9.407 1.00 88.19 191 ASN A N 1
ATOM 1556 C CA . ASN A 1 191 ? -10.446 0.974 8.968 1.00 88.19 191 ASN A CA 1
ATOM 1557 C C . ASN A 1 191 ? -10.590 1.269 7.467 1.00 88.19 191 ASN A C 1
ATOM 1559 O O . ASN A 1 191 ? -10.809 0.340 6.679 1.00 88.19 191 ASN A O 1
ATOM 1563 N N . LEU A 1 192 ? -10.486 2.548 7.098 1.00 84.94 192 LEU A N 1
ATOM 1564 C CA . LEU A 1 192 ? -10.743 3.051 5.746 1.00 84.94 192 LEU A CA 1
ATOM 1565 C C . LEU A 1 192 ? -9.489 3.131 4.869 1.00 84.94 192 LEU A C 1
ATOM 1567 O O . LEU A 1 192 ? -8.363 3.248 5.392 1.00 84.94 192 LEU A O 1
#

Radius of gyration: 26.03 Å; chains: 1; bounding box: 60×27×86 Å

pLDDT: mean 86.98, std 13.87, range [39.44, 98.38]

Foldseek 3Di:
DDLLVVDDDCLVVLLVCLVPDPCSPPDCSVVVNVVSVVVSVVRLVVLLVVLLVLQLVLLVVLLVVLCPDPLLVPDDPVLNCVLCVVSVVLNVVSVPDSRSVVSVVSSVCSLVSSQVSVQSSQVRPPPDPDDPPDDDDPPPPDDPQAHEDELVPQDFDDDDPDDPDPVSVVVVVVRSVVSQVVSVVVRHDYRD

Sequence (192 aa):
QSNLEYVQGEELKILQEVYNHPKPYSGTIIRDAKAAMDKLESEVLGLIEEEKALALEKIEESMRKLKSTYEFGTLHHSSQDKILSPFLKEMEKVKQQRFIANIRQVKENVGQLVTDQLNVMMELLKPLKPVETSGDSKPEVQEPKPRYVNKNNVRFSFDKNVLQTEQDVEEYVEALKNAFLEQIRNNRRINL